Protein AF-0000000085161053 (afdb_homodimer)

pLDDT: mean 93.01, std 8.59, range [48.78, 98.5]

Foldseek 3Di:
DDDDDQDPVNVVVVVVVCVVVVVLVVLVVVLVVCCRVPVVPVQQVWDWDDDPVDTAIWGDSDPPDIDGDHDDDDDDDDDDDDDDDPCVVVVPD/DDDDDQDPVNVVVVVVVCVVVVVLVVLVVVLVVCCRVPVVPVQQVWDWDDDPVDTAIWGDSDPPDIDGDHDDDDDDDDDDDDDDDPCVVVVPD

Sequence (186 aa):
MYNLIFPFSYEEKAKKFLKKHPELQKQYAKVLELIEINPYHPSLRLHKFKTANFEGYSVAINISYRIAIDFLVTEHEIVFINIGDHKEIYGKKMYNLIFPFSYEEKAKKFLKKHPELQKQYAKVLELIEINPYHPSLRLHKFKTANFEGYSVAINISYRIAIDFLVTEHEIVFINIGDHKEIYGKK

Nearest PDB structures (foldseek):
  7v5z-assembly1_D  TM=7.823E-01  e=4.602E-02  Staphylococcus aureus subsp. aureus NCTC 8325
  3oei-assembly4_O  TM=7.367E-01  e=1.494E+00  Mycobacterium tuberculosis
  6n90-assembly1_A  TM=7.169E-01  e=2.215E+00  Agrobacterium tumefaciens
  7v5z-assembly1_D  TM=7.820E-01  e=4.602E-02  Staphylococcus aureus subsp. aureus NCTC 8325
  3oei-assembly4_O  TM=7.361E-01  e=1.494E+00  Mycobacterium tuberculosis

Organism: Gracilinema caldarium (strain ATCC 51460 / DSM 7334 / H1) (NCBI:txid744872)

Solvent-accessible surface area (backbone atoms only — not comparable to full-atom values): 10155 Å² total; per-residue (Å²): 117,42,47,79,41,73,43,67,71,25,48,53,50,46,50,56,49,39,68,77,36,62,87,46,48,64,49,48,51,49,45,54,55,42,39,31,64,41,60,76,42,71,85,30,56,58,44,77,50,70,44,100,87,44,76,39,31,34,32,39,60,48,99,62,32,35,35,34,31,39,81,37,82,73,37,48,29,37,38,46,61,45,70,36,41,59,45,72,71,53,59,56,124,115,42,46,79,42,74,44,70,73,25,50,53,49,48,49,54,49,39,68,76,35,61,86,44,49,64,47,47,52,50,46,55,55,43,41,30,64,42,59,76,41,72,85,30,57,58,43,77,50,70,45,100,87,44,75,40,32,34,33,39,59,49,98,61,32,35,35,34,33,39,83,38,81,73,38,47,31,37,38,45,61,46,71,37,39,59,45,71,71,53,62,55,127

Secondary structure (DSSP, 8-state):
-PEEE--HHHHHHHHHHHHH-GGGHHHHHHHHHHHHH-TT-GGG--EEEE-SS-EEEEEESSSSEEEEEEEEEEEEEEEEEEEEEHHHHH---/-PEEE--HHHHHHHHHHHHH-GGGHHHHHHHHHHHHH-TT-GGG--EEEE-SS-EEEEEESSSSEEEEEEEEEEEEEEEEEEEEEHHHHH---

Radius of gyration: 23.19 Å; Cα contacts (8 Å, |Δi|>4): 338; chains: 2; bounding box: 31×68×36 Å

InterPro domains:
  IPR035093 Toxin-antitoxin system, RelE/ParE toxin domain superfamily [G3DSA:3.30.2310.20] (5-90)
  IPR035093 Toxin-antitoxin system, RelE/ParE toxin domain superfamily [SSF143011] (1-90)

Structure (mmCIF, N/CA/C/O backbone):
data_AF-0000000085161053-model_v1
#
loop_
_entity.id
_entity.type
_entity.pdbx_description
1 polymer 'Plasmid stabilization protein'
#
loop_
_atom_site.group_PDB
_atom_site.id
_atom_site.type_symbol
_atom_site.label_atom_id
_atom_site.label_alt_id
_atom_site.label_comp_id
_atom_site.label_asym_id
_atom_site.label_entity_id
_atom_site.label_seq_id
_atom_site.pdbx_PDB_ins_code
_atom_site.Cartn_x
_atom_site.Cartn_y
_atom_site.Cartn_z
_atom_site.occupancy
_atom_site.B_iso_or_equiv
_atom_site.auth_seq_id
_atom_site.auth_comp_id
_atom_site.auth_asym_id
_atom_site.auth_atom_id
_atom_site.pdbx_PDB_model_num
ATOM 1 N N . MET A 1 1 ? 5.965 -2.016 -10.562 1 75.75 1 MET A N 1
ATOM 2 C CA . MET A 1 1 ? 6.59 -3.273 -10.164 1 75.75 1 MET A CA 1
ATOM 3 C C . MET A 1 1 ? 6.277 -3.594 -8.703 1 75.75 1 MET A C 1
ATOM 5 O O . MET A 1 1 ? 6.148 -2.688 -7.879 1 75.75 1 MET A O 1
ATOM 9 N N . TY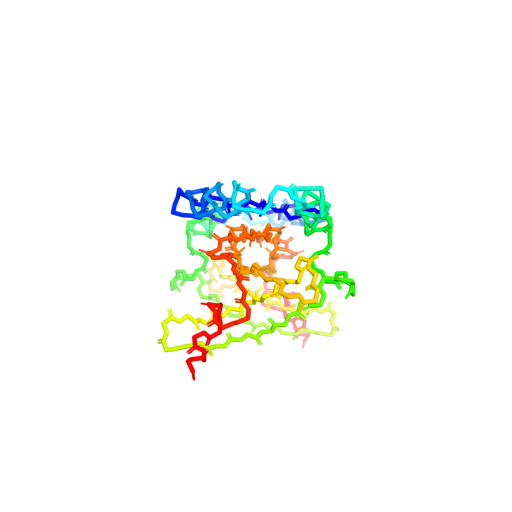R A 1 2 ? 5.953 -4.992 -8.445 1 86.19 2 TYR A N 1
ATOM 10 C CA . TYR A 1 2 ? 5.664 -5.434 -7.086 1 86.19 2 TYR A CA 1
ATOM 11 C C . TYR A 1 2 ? 6.906 -6.027 -6.43 1 86.19 2 TYR A C 1
ATOM 13 O O . TYR A 1 2 ? 7.766 -6.594 -7.113 1 86.19 2 TYR A O 1
ATOM 21 N N . ASN A 1 3 ? 6.961 -5.777 -5.168 1 89.25 3 ASN A N 1
ATOM 22 C CA . ASN A 1 3 ? 8.008 -6.441 -4.398 1 89.25 3 ASN A CA 1
ATOM 23 C C . ASN A 1 3 ? 7.574 -7.828 -3.936 1 89.25 3 ASN A C 1
ATOM 25 O O . ASN A 1 3 ? 6.512 -7.98 -3.33 1 89.25 3 ASN A O 1
ATOM 29 N N . LEU A 1 4 ? 8.5 -8.844 -4.293 1 94.62 4 LEU A N 1
ATOM 30 C CA . LEU A 1 4 ? 8.18 -10.219 -3.914 1 94.62 4 LEU A CA 1
ATOM 31 C C . LEU A 1 4 ? 8.898 -10.609 -2.625 1 94.62 4 LEU A C 1
ATOM 33 O O . LEU A 1 4 ? 10.109 -10.414 -2.502 1 94.62 4 LEU A O 1
ATOM 37 N N . ILE A 1 5 ? 8.117 -11.117 -1.698 1 95 5 ILE A N 1
ATOM 38 C CA . ILE A 1 5 ? 8.648 -11.562 -0.416 1 95 5 ILE A CA 1
ATOM 39 C C . ILE A 1 5 ? 8.547 -13.086 -0.314 1 95 5 ILE A C 1
ATOM 41 O O . ILE A 1 5 ? 7.469 -13.656 -0.488 1 95 5 ILE A O 1
ATOM 45 N N . PHE A 1 6 ? 9.727 -13.703 -0.035 1 97.25 6 PHE A N 1
ATOM 46 C CA . PHE A 1 6 ? 9.805 -15.156 0.079 1 97.25 6 PHE A CA 1
ATOM 47 C C . PHE A 1 6 ? 10.172 -15.562 1.501 1 97.25 6 PHE A C 1
ATOM 49 O O . PHE A 1 6 ? 11.352 -15.719 1.829 1 97.25 6 PHE A O 1
ATOM 56 N N . PRO A 1 7 ? 9.133 -15.727 2.301 1 96.75 7 PRO A N 1
ATOM 57 C CA . PRO A 1 7 ? 9.453 -16.25 3.633 1 96.75 7 PRO A CA 1
ATOM 58 C C . PRO A 1 7 ? 10.242 -17.547 3.586 1 96.75 7 PRO A C 1
ATOM 60 O O . PRO A 1 7 ? 10.109 -18.312 2.631 1 96.75 7 PRO A O 1
ATOM 63 N N . PHE A 1 8 ? 10.938 -17.828 4.676 1 96.69 8 PHE A N 1
ATOM 64 C CA . PHE A 1 8 ? 11.758 -19.047 4.754 1 96.69 8 PHE A CA 1
ATOM 65 C C . PHE A 1 8 ? 10.906 -20.281 4.586 1 96.69 8 PHE A C 1
ATOM 67 O O . PHE A 1 8 ? 11.297 -21.234 3.893 1 96.69 8 PHE A O 1
ATOM 74 N N . SER A 1 9 ? 9.773 -20.297 5.18 1 96.44 9 SER A N 1
ATOM 75 C CA . SER A 1 9 ? 8.867 -21.438 5.094 1 96.44 9 SER A CA 1
ATOM 76 C C . SER A 1 9 ? 8.469 -21.719 3.65 1 96.44 9 SER A C 1
ATOM 78 O O . SER A 1 9 ? 8.383 -22.875 3.238 1 96.44 9 SER A O 1
ATOM 80 N N . TYR A 1 10 ? 8.258 -20.641 2.922 1 97.56 10 TYR A N 1
ATOM 81 C CA . TYR A 1 10 ? 7.91 -20.828 1.517 1 97.56 10 TYR A CA 1
ATOM 82 C C . TYR A 1 10 ? 9.109 -21.312 0.714 1 97.56 10 TYR A C 1
ATOM 84 O O . TYR A 1 10 ? 8.977 -22.188 -0.145 1 97.56 10 TYR A O 1
ATOM 92 N N . GLU A 1 11 ? 10.219 -20.688 0.991 1 97.94 11 GLU A N 1
ATOM 93 C CA . GLU A 1 11 ? 11.422 -21.062 0.248 1 97.94 11 GLU A CA 1
ATOM 94 C C . GLU A 1 11 ? 11.711 -22.547 0.379 1 97.94 11 GLU A C 1
ATOM 96 O O . GLU A 1 11 ? 12.062 -23.203 -0.603 1 97.94 11 GLU A O 1
ATOM 101 N N . GLU A 1 12 ? 11.531 -23.078 1.544 1 97.81 12 GLU A N 1
ATOM 102 C CA . GLU A 1 12 ? 11.75 -24.5 1.779 1 97.81 12 GLU A CA 1
ATOM 103 C C . GLU A 1 12 ? 10.758 -25.359 1.001 1 97.81 12 GLU A C 1
ATOM 105 O O . GLU A 1 12 ? 11.133 -26.344 0.382 1 97.81 12 GLU A O 1
ATOM 110 N N . LYS A 1 13 ? 9.586 -24.922 1.058 1 97.56 13 LYS A N 1
ATOM 111 C CA . LYS A 1 13 ? 8.539 -25.641 0.343 1 97.56 13 LYS A CA 1
ATOM 112 C C . LYS A 1 13 ? 8.766 -25.594 -1.165 1 97.56 13 LYS A C 1
ATOM 114 O O . LYS A 1 13 ? 8.625 -26.609 -1.851 1 97.56 13 LYS A O 1
ATOM 119 N N . ALA A 1 14 ? 9.109 -24.391 -1.646 1 98.31 14 ALA A N 1
ATOM 120 C CA . ALA A 1 14 ? 9.336 -24.219 -3.076 1 98.31 14 ALA A CA 1
ATOM 121 C C . ALA A 1 14 ? 10.516 -25.047 -3.557 1 98.31 14 ALA A C 1
ATOM 123 O O . ALA A 1 14 ? 10.453 -25.672 -4.621 1 98.31 14 ALA A O 1
ATOM 124 N N . LYS A 1 15 ? 11.508 -25.031 -2.758 1 97.88 15 LYS A N 1
ATOM 125 C CA . LYS A 1 15 ? 12.688 -25.828 -3.096 1 97.88 15 LYS A CA 1
ATOM 126 C C . LYS A 1 15 ? 12.344 -27.312 -3.217 1 97.88 15 LYS A C 1
ATOM 128 O O . LYS A 1 15 ? 12.703 -27.953 -4.203 1 97.88 15 LYS A O 1
ATOM 133 N N . LYS A 1 16 ? 11.75 -27.844 -2.209 1 98.06 16 LYS A N 1
ATOM 134 C CA . LYS A 1 16 ? 11.352 -29.25 -2.207 1 98.06 16 LYS A CA 1
ATOM 135 C C . LYS A 1 16 ? 10.43 -29.562 -3.379 1 98.06 16 LYS A C 1
ATOM 137 O O . LYS A 1 16 ? 10.586 -30.594 -4.047 1 98.06 16 LYS A O 1
ATOM 142 N N . PHE A 1 17 ? 9.492 -28.75 -3.617 1 98.25 17 PHE A N 1
ATOM 143 C CA . PHE A 1 17 ? 8.516 -28.922 -4.684 1 98.25 17 PHE A CA 1
ATOM 144 C C . PHE A 1 17 ? 9.195 -28.953 -6.047 1 98.25 17 PHE A C 1
ATOM 146 O O . PHE A 1 17 ? 8.93 -29.844 -6.859 1 98.25 17 PHE A O 1
ATOM 153 N N . LEU A 1 18 ? 10.055 -28.016 -6.273 1 97.94 18 LEU A N 1
ATOM 154 C CA . LEU A 1 18 ? 10.703 -27.891 -7.574 1 97.94 18 LEU A CA 1
ATOM 155 C C . LEU A 1 18 ? 11.703 -29.031 -7.789 1 97.94 18 LEU A C 1
ATOM 157 O O . LEU A 1 18 ? 11.961 -29.438 -8.922 1 97.94 18 LEU A O 1
ATOM 161 N N . LYS A 1 19 ? 12.258 -29.484 -6.621 1 97.94 19 LYS A N 1
ATOM 162 C CA . LYS A 1 19 ? 13.109 -30.656 -6.715 1 97.94 19 LYS A CA 1
ATOM 163 C C . LYS A 1 19 ? 12.32 -31.875 -7.219 1 97.94 19 LYS A C 1
ATOM 165 O O . LYS A 1 19 ? 12.828 -32.656 -8 1 97.94 19 LYS A O 1
ATOM 170 N N . LYS A 1 20 ? 11.102 -31.969 -6.766 1 97.62 20 LYS A N 1
ATOM 171 C CA . LYS A 1 20 ? 10.227 -33.062 -7.145 1 97.62 20 LYS A CA 1
ATOM 172 C C . LYS A 1 20 ? 9.664 -32.875 -8.547 1 97.62 20 LYS A C 1
ATOM 174 O O . LYS A 1 20 ? 9.234 -33.844 -9.195 1 97.62 20 LYS A O 1
ATOM 179 N N . HIS A 1 21 ? 9.602 -31.609 -8.992 1 97.62 21 HIS A N 1
ATOM 180 C CA . HIS A 1 21 ? 9.047 -31.266 -10.297 1 97.62 21 HIS A CA 1
ATOM 181 C C . HIS A 1 21 ? 10.016 -30.391 -11.086 1 97.62 21 HIS A C 1
ATOM 183 O O . HIS A 1 21 ? 9.695 -29.234 -11.414 1 97.62 21 HIS A O 1
ATOM 189 N N . PRO A 1 22 ? 11.117 -30.938 -11.492 1 97.38 22 PRO A N 1
ATOM 190 C CA . PRO A 1 22 ? 12.141 -30.141 -12.172 1 97.38 22 PRO A CA 1
ATOM 191 C C . PRO A 1 22 ? 11.648 -29.531 -13.484 1 97.38 22 PRO A C 1
ATOM 193 O O . PRO A 1 22 ? 12.148 -28.484 -13.914 1 97.38 22 PRO A O 1
ATOM 196 N N . GLU A 1 23 ? 10.703 -30.188 -14.062 1 97.12 23 GLU A N 1
ATOM 197 C CA . GLU A 1 23 ? 10.148 -29.719 -15.336 1 97.12 23 GLU A CA 1
ATOM 198 C C . GLU A 1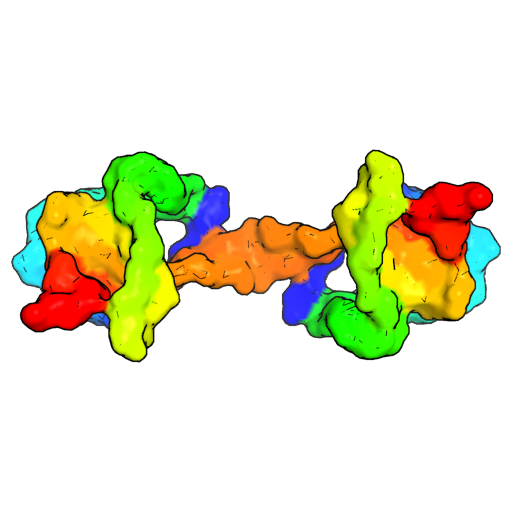 23 ? 9.43 -28.391 -15.164 1 97.12 23 GLU A C 1
ATOM 200 O O . GLU A 1 23 ? 9.188 -27.672 -16.141 1 97.12 23 GLU A O 1
ATOM 205 N N . LEU A 1 24 ? 9.109 -28 -13.953 1 97.94 24 LEU A N 1
ATOM 206 C CA . LEU A 1 24 ? 8.312 -26.797 -13.672 1 97.94 24 LEU A CA 1
ATOM 207 C C . LEU A 1 24 ? 9.203 -25.594 -13.406 1 97.94 24 LEU A C 1
ATOM 209 O O . LEU A 1 24 ? 8.711 -24.484 -13.258 1 97.94 24 LEU A O 1
ATOM 213 N N . GLN A 1 25 ? 10.477 -25.797 -13.406 1 97.69 25 GLN A N 1
ATOM 214 C CA . GLN A 1 25 ? 11.398 -24.75 -13 1 97.69 25 GLN A CA 1
ATOM 215 C C . GLN A 1 25 ? 11.258 -23.516 -13.898 1 97.69 25 GLN A C 1
ATOM 217 O O . GLN A 1 25 ? 11.203 -22.391 -13.414 1 97.69 25 GLN A O 1
ATOM 222 N N . LYS A 1 26 ? 11.227 -23.75 -15.156 1 97.62 26 LYS A N 1
ATOM 223 C CA . LYS A 1 26 ? 11.125 -22.641 -16.094 1 97.62 26 LYS A CA 1
ATOM 224 C C . LYS A 1 26 ? 9.781 -21.938 -15.969 1 97.62 26 LYS A C 1
ATOM 226 O O . LYS A 1 26 ? 9.711 -20.703 -15.992 1 97.62 26 LYS A O 1
ATOM 231 N N . GLN A 1 27 ? 8.75 -22.688 -15.922 1 98.12 27 GLN A N 1
ATOM 232 C CA . GLN A 1 27 ? 7.422 -22.109 -15.773 1 98.12 27 GLN A CA 1
ATOM 233 C C . GLN A 1 27 ? 7.316 -21.312 -14.477 1 98.12 27 GLN A C 1
ATOM 235 O O . GLN A 1 27 ? 6.738 -20.234 -14.453 1 98.12 27 GLN A O 1
ATOM 240 N N . TYR A 1 28 ? 7.867 -21.891 -13.414 1 98.38 28 TYR A N 1
ATOM 241 C CA . TYR A 1 28 ? 7.883 -21.219 -12.117 1 98.38 28 TYR A CA 1
ATOM 242 C C . TYR A 1 28 ? 8.602 -19.875 -12.203 1 98.38 28 TYR A C 1
ATOM 244 O O . TYR A 1 28 ? 8.086 -18.859 -11.719 1 98.38 28 TYR A O 1
ATOM 252 N N . ALA A 1 29 ? 9.734 -19.828 -12.859 1 98 29 ALA A N 1
ATOM 253 C CA . ALA A 1 29 ? 10.508 -18.609 -13.023 1 98 29 ALA A CA 1
ATOM 254 C C . ALA A 1 29 ? 9.727 -17.562 -13.828 1 98 29 ALA A C 1
ATOM 256 O O . ALA A 1 29 ? 9.758 -16.375 -13.508 1 98 29 ALA A O 1
ATOM 257 N N . LYS A 1 30 ? 9.117 -18.016 -14.82 1 97.81 30 LYS A N 1
ATOM 258 C CA . LYS A 1 30 ? 8.312 -17.109 -15.641 1 97.81 30 LYS A CA 1
ATOM 259 C C . LYS A 1 30 ? 7.176 -16.5 -14.836 1 97.81 30 LYS A C 1
ATOM 261 O O . LYS A 1 30 ? 6.883 -15.305 -14.969 1 97.81 30 LYS A O 1
ATOM 266 N N . VAL A 1 31 ? 6.512 -17.312 -14.047 1 97.88 31 VAL A N 1
ATOM 267 C CA . VAL A 1 31 ? 5.422 -16.828 -13.203 1 97.88 31 VAL A CA 1
ATOM 268 C C . VAL A 1 31 ? 5.934 -15.742 -12.258 1 97.88 31 VAL A C 1
ATOM 270 O O . VAL A 1 31 ? 5.289 -14.711 -12.094 1 97.88 31 VAL A O 1
ATOM 273 N N . LEU A 1 32 ? 7.098 -15.984 -11.633 1 97.69 32 LEU A N 1
ATOM 274 C CA . LEU A 1 32 ? 7.688 -15 -10.734 1 97.69 32 LEU A CA 1
ATOM 275 C C . LEU A 1 32 ? 7.949 -13.688 -11.469 1 97.69 32 LEU A C 1
ATOM 277 O O . LEU A 1 32 ? 7.691 -12.609 -10.93 1 97.69 32 LEU A O 1
ATOM 281 N N . GLU A 1 33 ? 8.422 -13.773 -12.695 1 97 33 GLU A N 1
ATOM 282 C CA . GLU A 1 33 ? 8.688 -12.586 -13.5 1 97 33 GLU A CA 1
ATOM 283 C C . GLU A 1 33 ? 7.398 -11.836 -13.812 1 97 33 GLU A C 1
ATOM 285 O O . GLU A 1 33 ? 7.352 -10.609 -13.711 1 97 33 GLU A O 1
ATOM 290 N N . LEU A 1 34 ? 6.422 -12.57 -14.172 1 96.56 34 LEU A N 1
ATOM 291 C CA . LEU A 1 34 ? 5.141 -11.969 -14.531 1 96.56 34 LEU A CA 1
ATOM 292 C C . LEU A 1 34 ? 4.496 -11.297 -13.328 1 96.56 34 LEU A C 1
ATOM 294 O O . LEU A 1 34 ? 3.977 -10.188 -13.445 1 96.56 34 LEU A O 1
ATOM 298 N N . ILE A 1 35 ? 4.543 -11.953 -12.148 1 96.44 35 ILE A N 1
ATOM 299 C CA . ILE A 1 35 ? 3.91 -11.438 -10.945 1 96.44 35 ILE A CA 1
ATOM 300 C C . ILE A 1 35 ? 4.59 -10.133 -10.523 1 96.44 35 ILE A C 1
ATOM 302 O O . ILE A 1 35 ? 3.928 -9.203 -10.055 1 96.44 35 ILE A O 1
ATOM 306 N N . GLU A 1 36 ? 5.867 -10.125 -10.695 1 94.12 36 GLU A N 1
ATOM 307 C CA . GLU A 1 36 ? 6.633 -8.938 -10.32 1 94.12 36 GLU A CA 1
ATOM 308 C C . GLU A 1 36 ? 6.215 -7.73 -11.156 1 94.12 36 GLU A C 1
ATOM 310 O O . GLU A 1 36 ? 6.18 -6.605 -10.656 1 94.12 36 GLU A O 1
ATOM 315 N N . ILE A 1 37 ? 5.883 -7.992 -12.367 1 91.69 37 ILE A N 1
ATOM 316 C CA . ILE A 1 37 ? 5.539 -6.934 -13.305 1 91.69 37 ILE A CA 1
ATOM 317 C C . ILE A 1 37 ? 4.055 -6.594 -13.18 1 91.69 37 ILE A C 1
ATOM 319 O O . ILE A 1 37 ? 3.686 -5.418 -13.094 1 91.69 37 ILE A O 1
ATOM 323 N N . ASN A 1 38 ? 3.225 -7.598 -13.211 1 93.31 38 ASN A N 1
ATOM 324 C CA . ASN A 1 38 ? 1.778 -7.426 -13.141 1 93.31 38 ASN A CA 1
ATOM 325 C C . ASN A 1 38 ? 1.095 -8.68 -12.586 1 93.31 38 ASN A C 1
ATOM 327 O O . ASN A 1 38 ? 0.76 -9.594 -13.344 1 93.31 38 ASN A O 1
ATOM 331 N N . PRO A 1 39 ? 0.772 -8.609 -11.312 1 94.69 39 PRO A N 1
ATOM 332 C CA . PRO A 1 39 ? 0.143 -9.797 -10.727 1 94.69 39 PRO A CA 1
ATOM 333 C C . PRO A 1 39 ? -1.25 -10.062 -11.289 1 94.69 39 PRO A C 1
ATOM 335 O O . PRO A 1 39 ? -1.8 -11.148 -11.094 1 94.69 39 PRO A O 1
ATOM 338 N N . TYR A 1 40 ? -1.788 -9.164 -12.094 1 93.94 40 TYR A N 1
ATOM 339 C CA . TYR A 1 40 ? -3.146 -9.312 -12.609 1 93.94 40 TYR A CA 1
ATOM 340 C C . TYR A 1 40 ? -3.133 -9.789 -14.055 1 93.94 40 TYR A C 1
ATOM 342 O O . TYR A 1 40 ? -4.176 -9.812 -14.719 1 93.94 40 TYR A O 1
ATOM 350 N N . HIS A 1 41 ? -1.974 -10.062 -14.477 1 95.19 41 HIS A N 1
ATOM 351 C CA . HIS A 1 41 ? -1.911 -10.609 -15.828 1 95.19 41 HIS A CA 1
ATOM 352 C C . HIS A 1 41 ? -2.836 -11.812 -15.984 1 95.19 41 HIS A C 1
ATOM 354 O O . HIS A 1 41 ? -2.818 -12.719 -15.156 1 95.19 41 HIS A O 1
ATOM 360 N N . PRO A 1 42 ? -3.561 -11.906 -17.062 1 95.75 42 PRO A N 1
ATOM 361 C CA . PRO A 1 42 ? -4.578 -12.945 -17.203 1 95.75 42 PRO A CA 1
ATOM 362 C C . PRO A 1 42 ? -3.992 -14.359 -17.172 1 95.75 42 PRO A C 1
ATOM 364 O O . PRO A 1 42 ? -4.633 -15.289 -16.672 1 95.75 42 PRO A O 1
ATOM 367 N N . SER A 1 43 ? -2.828 -14.508 -17.625 1 96.56 43 SER A N 1
ATOM 368 C CA . SER A 1 43 ? -2.236 -15.844 -17.703 1 96.56 43 SER A CA 1
ATOM 369 C C . SER A 1 43 ? -1.943 -16.406 -16.312 1 96.56 43 SER A C 1
ATOM 371 O O . SER A 1 43 ? -1.74 -17.609 -16.156 1 96.56 43 SER A O 1
ATOM 373 N N . LEU A 1 44 ? -1.952 -15.578 -15.391 1 97.81 44 LEU A N 1
ATOM 374 C CA . LEU A 1 44 ? -1.651 -16 -14.023 1 97.81 44 LEU A CA 1
ATOM 375 C C . LEU A 1 44 ? -2.889 -16.594 -13.359 1 97.81 44 LEU A C 1
ATOM 377 O O . LEU A 1 44 ? -2.779 -17.281 -12.336 1 97.81 44 LEU A O 1
ATOM 381 N N . ARG A 1 45 ? -4.027 -16.266 -13.898 1 96.69 45 ARG A N 1
ATOM 382 C CA . ARG A 1 45 ? -5.289 -16.766 -13.367 1 96.69 45 ARG A CA 1
ATOM 383 C C . ARG A 1 45 ? -5.414 -16.453 -11.883 1 96.69 45 ARG A C 1
ATOM 385 O O . ARG A 1 45 ? -5.758 -17.328 -11.086 1 96.69 45 ARG A O 1
ATOM 392 N N . LEU A 1 46 ? -5.059 -15.297 -11.562 1 96.75 46 LEU A N 1
ATOM 393 C CA . LEU A 1 46 ? -5.137 -14.836 -10.18 1 96.75 46 LEU A CA 1
ATOM 394 C C . LEU A 1 46 ? -6.574 -14.898 -9.664 1 96.75 46 LEU A C 1
ATOM 396 O O . LEU A 1 46 ? -7.496 -14.414 -10.328 1 96.75 46 LEU A O 1
ATOM 400 N N . HIS A 1 47 ? -6.801 -15.492 -8.484 1 95.44 47 HIS A N 1
ATOM 401 C CA . HIS A 1 47 ? -8.125 -15.484 -7.871 1 95.44 47 HIS A CA 1
ATOM 402 C C . HIS A 1 47 ? -8.031 -15.609 -6.352 1 95.44 47 HIS A C 1
ATOM 404 O O . HIS A 1 47 ? -7.086 -16.203 -5.832 1 95.44 47 HIS A O 1
ATOM 410 N N . LYS A 1 48 ? -9.008 -15.055 -5.758 1 93 48 LYS A N 1
ATOM 411 C CA . LYS A 1 48 ? -9.102 -15.125 -4.301 1 93 48 LYS A CA 1
ATOM 412 C C . LYS A 1 48 ? -9.617 -16.484 -3.846 1 93 48 LYS A C 1
ATOM 414 O O . LYS A 1 48 ? -10.461 -17.078 -4.508 1 93 48 LYS A O 1
ATOM 419 N N . PHE A 1 49 ? -9.047 -16.953 -2.715 1 92.81 49 PHE A N 1
ATOM 420 C CA . PHE A 1 49 ? -9.547 -18.203 -2.133 1 92.81 49 PHE A CA 1
ATOM 421 C C . PHE A 1 49 ? -9.43 -18.172 -0.614 1 92.81 49 PHE A C 1
ATOM 423 O O . PHE A 1 49 ? -8.758 -17.297 -0.054 1 92.81 49 PHE A O 1
ATOM 430 N N . LYS A 1 50 ? -10.211 -19.047 -0.008 1 92 50 LYS A N 1
ATOM 431 C CA . LYS A 1 50 ? -10.203 -19.156 1.448 1 92 50 LYS A CA 1
ATOM 432 C C . LYS A 1 50 ? -10.242 -20.609 1.898 1 92 50 LYS A C 1
ATOM 434 O O . LYS A 1 50 ? -10.977 -21.422 1.321 1 92 50 LYS A O 1
ATOM 439 N N . THR A 1 51 ? -9.375 -20.875 2.84 1 92.06 51 THR A N 1
ATOM 440 C CA . THR A 1 51 ? -9.414 -22.141 3.562 1 92.06 51 THR A CA 1
ATOM 441 C C . THR A 1 51 ? -9.633 -21.906 5.055 1 92.06 51 THR A C 1
ATOM 443 O O . THR A 1 51 ? -9.852 -20.781 5.484 1 92.06 51 THR A O 1
ATOM 446 N N . ALA A 1 52 ? -9.641 -23.031 5.781 1 89.62 52 ALA A N 1
ATOM 447 C CA . ALA A 1 52 ? -9.812 -22.922 7.227 1 89.62 52 ALA A CA 1
ATOM 448 C C . ALA A 1 52 ? -8.695 -22.078 7.852 1 89.62 52 ALA A C 1
ATOM 450 O O . ALA A 1 52 ? -8.914 -21.391 8.844 1 89.62 52 ALA A O 1
ATOM 451 N N . ASN A 1 53 ? -7.543 -22.031 7.219 1 87.69 53 ASN A N 1
ATOM 452 C CA . ASN A 1 53 ? -6.375 -21.438 7.859 1 87.69 53 ASN A CA 1
ATOM 453 C C . ASN A 1 53 ? -5.789 -20.297 7.031 1 87.69 53 ASN A C 1
ATOM 455 O O . ASN A 1 53 ? -4.754 -19.734 7.387 1 87.69 53 ASN A O 1
ATOM 459 N N . PHE A 1 54 ? -6.398 -20.094 5.898 1 88.88 54 PHE A N 1
ATOM 460 C CA . PHE A 1 54 ? -5.785 -19.094 5.039 1 88.88 54 PHE A CA 1
ATOM 461 C C . PHE A 1 54 ? -6.828 -18.422 4.148 1 88.88 54 PHE A C 1
ATOM 463 O O . PHE A 1 54 ? -7.738 -19.094 3.65 1 88.88 54 PHE A O 1
ATOM 470 N N . GLU A 1 55 ? -6.773 -17.062 4.102 1 92.62 55 GLU A N 1
ATOM 471 C CA . GLU A 1 55 ? -7.5 -16.281 3.105 1 92.62 55 GLU A CA 1
ATOM 472 C C . GLU A 1 55 ? -6.559 -15.391 2.303 1 92.62 55 GLU A C 1
ATOM 474 O O . GLU A 1 55 ? -5.805 -14.602 2.877 1 92.62 55 GLU A O 1
ATOM 479 N N . GLY A 1 56 ? -6.527 -15.562 0.975 1 94.06 56 GLY A N 1
ATOM 480 C CA . GLY A 1 56 ? -5.641 -14.82 0.092 1 94.06 56 GLY A CA 1
ATOM 481 C C . GLY A 1 56 ? -5.879 -15.109 -1.377 1 94.06 56 GLY A C 1
ATOM 482 O O . GLY A 1 56 ? -7.027 -15.195 -1.818 1 94.06 56 GLY A O 1
ATOM 483 N N . TYR A 1 57 ? -4.777 -15.164 -2.117 1 96.25 57 TYR A N 1
ATOM 484 C CA . TYR A 1 57 ? -4.891 -15.32 -3.562 1 96.25 57 TYR A CA 1
ATOM 485 C C . TYR A 1 57 ? -4.066 -16.5 -4.047 1 96.25 57 TYR A C 1
ATOM 487 O O . TYR A 1 57 ? -3.201 -17 -3.324 1 96.25 57 TYR A O 1
ATOM 495 N N . SER A 1 58 ? -4.406 -16.953 -5.148 1 96.44 58 SER A N 1
ATOM 496 C CA . SER A 1 58 ? -3.67 -18.016 -5.82 1 96.44 58 SER A CA 1
ATOM 497 C C . SER A 1 58 ? -3.352 -17.641 -7.266 1 96.44 58 SER A C 1
ATOM 499 O O . SER A 1 58 ? -4.133 -16.938 -7.918 1 96.44 58 SER A O 1
ATOM 501 N N . VAL A 1 59 ? -2.199 -18.094 -7.762 1 98.12 59 VAL A N 1
ATOM 502 C CA . VAL A 1 59 ? -1.841 -17.969 -9.172 1 98.12 59 VAL A CA 1
ATOM 503 C C . VAL A 1 59 ? -1.447 -19.344 -9.727 1 98.12 59 VAL A C 1
ATOM 505 O O . VAL A 1 59 ? -0.945 -20.188 -8.984 1 98.12 59 VAL A O 1
ATOM 508 N N . ALA A 1 60 ? -1.619 -19.484 -11.016 1 97.94 60 ALA A N 1
ATOM 509 C CA . ALA A 1 60 ? -1.347 -20.766 -11.656 1 97.94 60 ALA A CA 1
ATOM 510 C C . ALA A 1 60 ? 0.098 -20.828 -12.141 1 97.94 60 ALA A C 1
ATOM 512 O O . ALA A 1 60 ? 0.617 -19.875 -12.719 1 97.94 60 ALA A O 1
ATOM 513 N N . ILE A 1 61 ? 0.756 -21.922 -11.766 1 98.12 61 ILE A N 1
ATOM 514 C CA . ILE A 1 61 ? 1.971 -22.25 -12.5 1 98.12 61 ILE A CA 1
ATOM 515 C C . ILE A 1 61 ? 1.606 -22.875 -13.852 1 98.12 61 ILE A C 1
ATOM 517 O O . ILE A 1 61 ? 2.16 -22.5 -14.883 1 98.12 61 ILE A O 1
ATOM 521 N N . ASN A 1 62 ? 0.726 -23.75 -13.844 1 96.25 62 ASN A N 1
ATOM 522 C CA . ASN A 1 62 ? 0.016 -24.375 -14.961 1 96.25 62 ASN A CA 1
ATOM 523 C C . ASN A 1 62 ? -1.327 -24.938 -14.516 1 96.25 62 ASN A C 1
ATOM 525 O O . ASN A 1 62 ? -1.868 -24.547 -13.484 1 96.25 62 ASN A O 1
ATOM 529 N N . ILE A 1 63 ? -1.845 -25.812 -15.359 1 95.19 63 ILE A N 1
ATOM 530 C CA . ILE A 1 63 ? -3.199 -26.297 -15.102 1 95.19 63 ILE A CA 1
ATOM 531 C C . ILE A 1 63 ? -3.234 -27.062 -13.781 1 95.19 63 ILE A C 1
ATOM 533 O O . ILE A 1 63 ? -4.238 -27.031 -13.07 1 95.19 63 ILE A O 1
ATOM 537 N N . SER A 1 64 ? -2.197 -27.609 -13.289 1 96.69 64 SER A N 1
ATOM 538 C CA . SER A 1 64 ? -2.205 -28.562 -12.188 1 96.69 64 SER A CA 1
ATOM 539 C C . SER A 1 64 ? -1.681 -27.922 -10.898 1 96.69 64 SER A C 1
ATOM 541 O O . SER A 1 64 ? -2.004 -28.375 -9.805 1 96.69 64 SER A O 1
ATOM 543 N N . TYR A 1 65 ? -0.868 -26.922 -11.016 1 98.06 65 TYR A N 1
ATOM 544 C CA . TYR A 1 65 ? -0.127 -26.453 -9.852 1 98.06 65 TYR A CA 1
ATOM 545 C C . TYR A 1 65 ? -0.363 -24.969 -9.617 1 98.0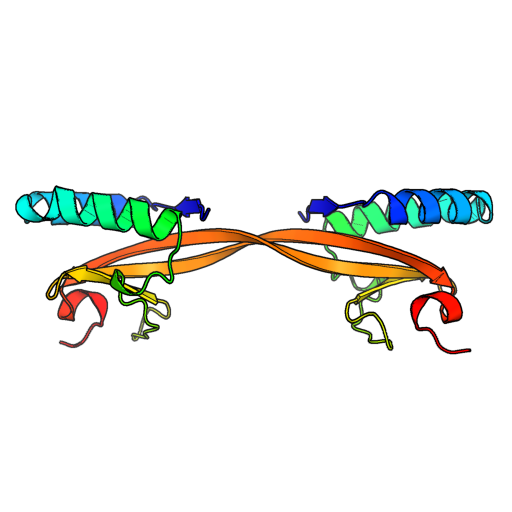6 65 TYR A C 1
ATOM 547 O O . TYR A 1 65 ? -0.506 -24.203 -10.57 1 98.06 65 TYR A O 1
ATOM 555 N N . ARG A 1 66 ? -0.378 -24.578 -8.297 1 97.5 66 ARG A N 1
ATOM 556 C CA . ARG A 1 66 ? -0.686 -23.219 -7.871 1 97.5 66 ARG A CA 1
ATOM 557 C C . ARG A 1 66 ? 0.325 -22.719 -6.844 1 97.5 66 ARG A C 1
ATOM 559 O O . ARG A 1 66 ? 0.983 -23.531 -6.176 1 97.5 66 ARG A O 1
ATOM 566 N N . ILE A 1 67 ? 0.436 -21.469 -6.754 1 98.5 67 ILE A N 1
ATOM 567 C CA . ILE A 1 67 ? 1.12 -20.766 -5.668 1 98.5 67 ILE A CA 1
ATOM 568 C C . ILE A 1 67 ? 0.115 -19.938 -4.871 1 98.5 67 ILE A C 1
ATOM 570 O O . ILE A 1 67 ? -0.653 -19.172 -5.441 1 98.5 67 ILE A O 1
ATOM 574 N N . ALA A 1 68 ? 0.064 -20.094 -3.561 1 97.88 68 ALA A N 1
ATOM 575 C CA . ALA A 1 68 ? -0.712 -19.234 -2.68 1 97.88 68 ALA A CA 1
ATOM 576 C C . ALA A 1 68 ? 0.079 -17.984 -2.303 1 97.88 68 ALA A C 1
ATOM 578 O O . ALA A 1 68 ? 1.23 -18.078 -1.872 1 97.88 68 ALA A O 1
ATOM 579 N N . ILE A 1 69 ? -0.549 -16.844 -2.516 1 97.56 69 ILE A N 1
ATOM 580 C CA . ILE A 1 69 ? 0.125 -15.578 -2.234 1 97.56 69 ILE A CA 1
ATOM 581 C C . ILE A 1 69 ? -0.816 -14.648 -1.471 1 97.56 69 ILE A C 1
ATOM 583 O O . ILE A 1 69 ? -2.014 -14.922 -1.358 1 97.56 69 ILE A O 1
ATOM 587 N N . ASP A 1 70 ? -0.201 -13.609 -0.873 1 94.62 70 ASP A N 1
ATOM 588 C CA . ASP A 1 70 ? -0.986 -12.547 -0.255 1 94.62 70 ASP A CA 1
ATOM 589 C C . ASP A 1 70 ? -0.403 -11.172 -0.581 1 94.62 70 ASP A C 1
ATOM 591 O O . ASP A 1 70 ? 0.81 -11.031 -0.746 1 94.62 70 ASP A O 1
ATOM 595 N N . PHE A 1 71 ? -1.269 -10.211 -0.786 1 90.56 71 PHE A N 1
ATOM 596 C CA . PHE A 1 71 ? -0.868 -8.828 -1.01 1 90.56 71 PHE A CA 1
ATOM 597 C C . PHE A 1 71 ? -0.705 -8.086 0.314 1 90.56 71 PHE A C 1
ATOM 599 O O . PHE A 1 71 ? -1.586 -8.141 1.175 1 90.56 71 PHE A O 1
ATOM 606 N N . LEU A 1 72 ? 0.508 -7.59 0.431 1 83.31 72 LEU A N 1
ATOM 607 C CA . LEU A 1 72 ? 0.757 -6.77 1.611 1 83.31 72 LEU A CA 1
ATOM 608 C C . LEU A 1 72 ? 0.969 -5.309 1.224 1 83.31 72 LEU A C 1
ATOM 610 O O . LEU A 1 72 ? 1.699 -5.016 0.275 1 83.31 72 LEU A O 1
ATOM 614 N N . VAL A 1 73 ? 0.21 -4.52 1.83 1 72.5 73 VAL A N 1
ATOM 615 C CA . VAL A 1 73 ? 0.447 -3.088 1.668 1 72.5 73 VAL A CA 1
ATOM 616 C C . VAL A 1 73 ? 1.505 -2.623 2.664 1 72.5 73 VAL A C 1
ATOM 618 O O . VAL A 1 73 ? 1.326 -2.756 3.877 1 72.5 73 VAL A O 1
ATOM 621 N N . THR A 1 74 ? 2.727 -2.26 2.15 1 67.12 74 THR A N 1
ATOM 622 C CA . THR A 1 74 ? 3.805 -1.961 3.088 1 67.12 74 THR A CA 1
ATOM 623 C C . THR A 1 74 ? 4.012 -0.454 3.211 1 67.12 74 THR A C 1
ATOM 625 O O . THR A 1 74 ? 4.488 0.03 4.238 1 67.12 74 THR A O 1
ATOM 628 N N . GLU A 1 75 ? 3.949 0.175 2.08 1 64.56 75 GLU A N 1
ATOM 629 C CA . GLU A 1 75 ? 4.246 1.596 2.238 1 64.56 75 GLU A CA 1
ATOM 630 C C . GLU A 1 75 ? 3.018 2.453 1.956 1 64.56 75 GLU A C 1
ATOM 632 O O . GLU A 1 75 ? 2.316 2.236 0.965 1 64.56 75 GLU A O 1
ATOM 637 N N . HIS A 1 76 ? 2.691 3.1 3.098 1 76.25 76 HIS A N 1
ATOM 638 C CA . HIS A 1 76 ? 1.649 4.113 2.99 1 76.25 76 HIS A CA 1
ATOM 639 C C . HIS A 1 76 ? 2.25 5.508 2.844 1 76.25 76 HIS A C 1
ATOM 641 O O . HIS A 1 76 ? 3.135 5.891 3.613 1 76.25 76 HIS A O 1
ATOM 647 N N . GLU A 1 77 ? 2.131 5.945 1.622 1 87.06 77 GLU A N 1
ATOM 648 C CA . GLU A 1 77 ? 2.531 7.332 1.416 1 87.06 77 GLU A CA 1
ATOM 649 C C . GLU A 1 77 ? 1.375 8.289 1.702 1 87.06 77 GLU A C 1
ATOM 651 O O . GLU A 1 77 ? 0.214 7.961 1.448 1 87.06 77 GLU A O 1
ATOM 656 N N . ILE A 1 78 ? 1.768 9.422 2.367 1 94.06 78 ILE A N 1
ATOM 657 C CA . ILE A 1 78 ? 0.809 10.5 2.57 1 94.06 78 ILE A CA 1
ATOM 658 C C . ILE A 1 78 ? 1.195 11.703 1.713 1 94.06 78 ILE A C 1
ATOM 660 O O . ILE A 1 78 ? 2.301 12.234 1.841 1 94.06 78 ILE A O 1
ATOM 664 N N . VAL A 1 79 ? 0.382 12.086 0.768 1 95.75 79 VAL A N 1
ATOM 665 C CA . VAL A 1 79 ? 0.638 13.234 -0.093 1 95.75 79 VAL A CA 1
ATOM 666 C C . VAL A 1 79 ? -0.094 14.461 0.45 1 95.75 79 VAL A C 1
ATOM 668 O O . VAL A 1 79 ? -1.275 14.383 0.794 1 95.75 79 VAL A O 1
ATOM 671 N N . PHE A 1 80 ? 0.682 15.531 0.618 1 97.38 80 PHE A N 1
ATOM 672 C CA . PHE A 1 80 ? 0.12 16.797 1.08 1 97.38 80 PHE A CA 1
ATOM 673 C C . PHE A 1 80 ? -0.426 17.609 -0.089 1 97.38 80 PHE A C 1
ATOM 675 O O . PHE A 1 80 ? 0.275 17.828 -1.079 1 97.38 80 PHE A O 1
ATOM 682 N N . ILE A 1 81 ? -1.698 18.094 0.052 1 96.38 81 ILE A N 1
ATOM 683 C CA . ILE A 1 81 ? -2.42 18.625 -1.097 1 96.38 81 ILE A CA 1
ATOM 684 C C . ILE A 1 81 ? -2.582 20.141 -0.944 1 96.38 81 ILE A C 1
ATOM 686 O O . ILE A 1 81 ? -2.324 20.891 -1.884 1 96.38 81 ILE A O 1
ATOM 690 N N . ASN A 1 82 ? -3.086 20.562 0.142 1 96.56 82 ASN A N 1
ATOM 691 C CA . ASN A 1 82 ? -3.404 21.969 0.404 1 96.56 82 ASN A CA 1
ATOM 692 C C . ASN A 1 82 ? -3.307 22.297 1.891 1 96.56 82 ASN A C 1
ATOM 694 O O . ASN A 1 82 ? -3.262 21.391 2.729 1 96.56 82 ASN A O 1
ATOM 698 N N . ILE A 1 83 ? -3.209 23.594 2.191 1 98.19 83 ILE A N 1
ATOM 699 C CA . ILE A 1 83 ? -3.127 24.094 3.561 1 98.19 83 ILE A CA 1
ATOM 700 C C . ILE A 1 83 ? -3.869 25.422 3.676 1 98.19 83 ILE A C 1
ATOM 702 O O . ILE A 1 83 ? -3.785 26.266 2.779 1 98.19 83 ILE A O 1
ATOM 706 N N . GLY A 1 84 ? -4.641 25.594 4.664 1 96.88 84 GLY A N 1
ATOM 707 C CA . GLY A 1 84 ? -5.387 26.828 4.852 1 96.88 84 GLY A CA 1
ATOM 708 C C . GLY A 1 84 ? -6.473 26.719 5.906 1 96.88 84 GLY A C 1
ATOM 709 O O . GLY A 1 84 ? -6.441 25.812 6.742 1 96.88 84 GLY A O 1
ATOM 710 N N . ASP A 1 85 ? -7.281 27.766 5.996 1 95.69 85 ASP A N 1
ATOM 711 C CA . ASP A 1 85 ? -8.391 27.719 6.941 1 95.69 85 ASP A CA 1
ATOM 712 C C . ASP A 1 85 ? -9.5 26.797 6.441 1 95.69 85 ASP A C 1
ATOM 714 O O . ASP A 1 85 ? -9.43 26.266 5.332 1 95.69 85 ASP A O 1
ATOM 718 N N . HIS A 1 86 ? -10.5 26.516 7.273 1 92.06 86 HIS A N 1
ATOM 719 C CA . HIS A 1 86 ? -11.602 25.594 6.984 1 92.06 86 HIS A CA 1
ATOM 720 C C . HIS A 1 86 ? -12.258 25.938 5.652 1 92.06 86 HIS A C 1
ATOM 722 O O . HIS A 1 86 ? -12.523 25.031 4.848 1 92.06 86 HIS A O 1
ATOM 728 N N . LYS A 1 87 ? -12.477 27.188 5.488 1 90.38 87 LYS A N 1
ATOM 729 C CA . LYS A 1 87 ? -13.141 27.625 4.262 1 90.38 87 LYS A CA 1
ATOM 730 C C . LYS A 1 87 ? -12.305 27.281 3.031 1 90.38 87 LYS A C 1
ATOM 732 O O . LYS A 1 87 ? -12.844 26.844 2.014 1 90.38 87 LYS A O 1
ATOM 737 N N . GLU A 1 88 ? -11.078 27.562 3.092 1 91.25 88 GLU A N 1
ATOM 738 C CA . GLU A 1 88 ? -10.164 27.297 1.988 1 91.25 88 GLU A CA 1
ATOM 739 C C . GLU A 1 88 ? -10.07 25.812 1.682 1 91.25 88 GLU A C 1
ATOM 741 O O . GLU A 1 88 ? -9.984 25.406 0.518 1 91.25 88 GLU A O 1
ATOM 746 N N . ILE A 1 89 ? -10.094 24.922 2.652 1 92.38 89 ILE A N 1
ATOM 747 C CA . ILE A 1 89 ? -9.852 23.5 2.488 1 92.38 89 ILE A CA 1
ATOM 748 C C . ILE A 1 89 ? -11.148 22.797 2.092 1 92.38 89 ILE A C 1
ATOM 750 O O . ILE A 1 89 ? -11.148 21.922 1.212 1 92.38 89 ILE A O 1
ATOM 754 N N . TYR A 1 90 ? -12.227 23.203 2.582 1 89.19 90 TYR A N 1
ATOM 755 C CA . TYR A 1 90 ? -13.477 22.484 2.369 1 89.19 90 TYR A CA 1
ATOM 756 C C . TYR A 1 90 ? -14.281 23.109 1.244 1 89.19 90 TYR A C 1
ATOM 758 O O . TYR A 1 90 ? -15.25 22.516 0.756 1 89.19 90 TYR A O 1
ATOM 766 N N . GLY A 1 91 ? -13.781 24.219 0.766 1 77.75 91 GLY A N 1
ATOM 767 C CA . GLY A 1 91 ? -14.5 24.875 -0.321 1 77.75 91 GLY A CA 1
ATOM 768 C C . GLY A 1 91 ? -15.781 25.547 0.128 1 77.75 91 GLY A C 1
ATOM 769 O O . GLY A 1 91 ? -16.641 25.875 -0.697 1 77.75 91 GLY A O 1
ATOM 770 N N . LYS A 1 92 ? -16.188 25.422 1.333 1 63.78 92 LYS A N 1
ATOM 771 C CA . LYS A 1 92 ? -17.453 26.094 1.661 1 63.78 92 LYS A CA 1
ATOM 772 C C . LYS A 1 92 ? -17.266 27.609 1.758 1 63.78 92 LYS A C 1
ATOM 774 O O . LYS A 1 92 ? -16.391 28.078 2.477 1 63.78 92 LYS A O 1
ATOM 779 N N . LYS A 1 93 ? -17.578 28.234 0.418 1 48.78 93 LYS A N 1
ATOM 780 C CA . LYS A 1 93 ? -17.812 29.672 0.417 1 48.78 93 LYS A CA 1
ATOM 781 C C . LYS A 1 93 ? -18.969 30.047 1.353 1 48.78 93 LYS A C 1
ATOM 783 O O . LYS A 1 93 ? -19.9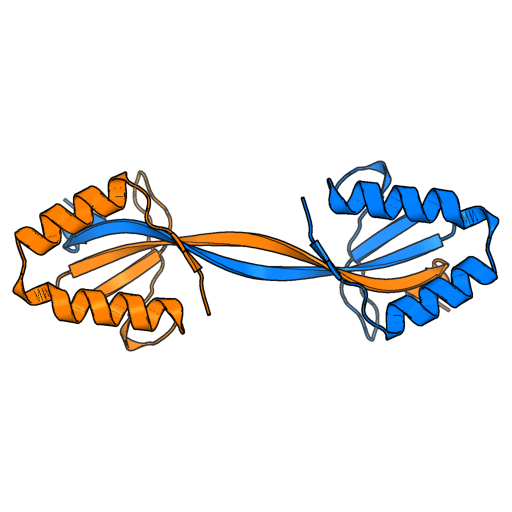22 29.281 1.485 1 48.78 93 LYS A O 1
ATOM 788 N N . MET B 1 1 ? 6.031 3.734 10.305 1 75.56 1 MET B N 1
ATOM 789 C CA . MET B 1 1 ? 6.27 5.102 9.852 1 75.56 1 MET B CA 1
ATOM 790 C C . MET B 1 1 ? 5.758 5.297 8.43 1 75.56 1 MET B C 1
ATOM 792 O O . MET B 1 1 ? 5.793 4.367 7.617 1 75.56 1 MET B O 1
ATOM 796 N N . TYR B 1 2 ? 5.055 6.539 8.203 1 86.06 2 TYR B N 1
ATOM 797 C CA . TYR B 1 2 ? 4.551 6.867 6.871 1 86.06 2 TYR B CA 1
ATOM 798 C C . TYR B 1 2 ? 5.539 7.754 6.121 1 86.06 2 TYR B C 1
ATOM 800 O O . TYR B 1 2 ? 6.277 8.523 6.73 1 86.06 2 TYR B O 1
ATOM 808 N N . ASN B 1 3 ? 5.551 7.52 4.855 1 89.19 3 ASN B N 1
ATOM 809 C CA . ASN B 1 3 ? 6.32 8.422 4.004 1 89.1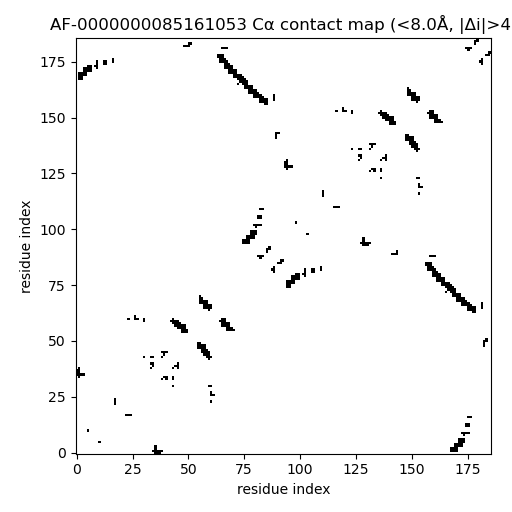9 3 ASN B CA 1
ATOM 810 C C . ASN B 1 3 ? 5.5 9.641 3.59 1 89.19 3 ASN B C 1
ATOM 812 O O . ASN B 1 3 ? 4.379 9.5 3.096 1 89.19 3 ASN B O 1
ATOM 816 N N . LEU B 1 4 ? 6.152 10.867 3.865 1 94.56 4 LEU B N 1
ATOM 817 C CA . LEU B 1 4 ? 5.461 12.102 3.521 1 94.56 4 LEU B CA 1
ATOM 818 C C . LEU B 1 4 ? 5.941 12.641 2.178 1 94.56 4 LEU B C 1
ATOM 820 O O . LEU B 1 4 ? 7.148 12.758 1.949 1 94.56 4 LEU B O 1
ATOM 824 N N . ILE B 1 5 ? 4.988 12.922 1.33 1 94.94 5 ILE B N 1
ATOM 825 C CA . ILE B 1 5 ? 5.277 13.469 0.009 1 94.94 5 ILE B CA 1
ATOM 826 C C . ILE B 1 5 ? 4.77 14.906 -0.078 1 94.94 5 ILE B C 1
ATOM 828 O O . ILE B 1 5 ? 3.596 15.18 0.193 1 94.94 5 ILE B O 1
ATOM 832 N N . PHE B 1 6 ? 5.703 15.797 -0.456 1 97.19 6 PHE B N 1
ATOM 833 C CA . PHE B 1 6 ? 5.391 17.219 -0.57 1 97.19 6 PHE B CA 1
ATOM 834 C C . PHE B 1 6 ? 5.512 17.688 -2.016 1 97.19 6 PHE B C 1
ATOM 836 O O . PHE B 1 6 ? 6.582 18.125 -2.443 1 97.19 6 PHE B O 1
ATOM 843 N N . PRO B 1 7 ? 4.402 17.562 -2.717 1 96.69 7 PRO B N 1
ATOM 844 C CA . PRO B 1 7 ? 4.469 18.125 -4.07 1 96.69 7 PRO B CA 1
ATOM 845 C C . PRO B 1 7 ? 4.891 19.594 -4.082 1 96.69 7 PRO B C 1
ATOM 847 O O . PRO B 1 7 ? 4.641 20.312 -3.117 1 96.69 7 PRO B O 1
ATOM 850 N N . PHE B 1 8 ? 5.395 20.031 -5.23 1 96.69 8 PHE B N 1
ATOM 851 C CA . PHE B 1 8 ? 5.863 21.406 -5.367 1 96.69 8 PHE B CA 1
ATOM 852 C C . PHE B 1 8 ? 4.723 22.391 -5.129 1 96.69 8 PHE B C 1
ATOM 854 O O . PHE B 1 8 ? 4.91 23.406 -4.465 1 96.69 8 PHE B O 1
ATOM 861 N N . SER B 1 9 ? 3.59 22.078 -5.621 1 96.38 9 SER B N 1
ATOM 862 C CA . SER B 1 9 ? 2.43 22.953 -5.465 1 96.38 9 SER B CA 1
ATOM 863 C C . SER B 1 9 ? 2.082 23.141 -3.99 1 96.38 9 SER B C 1
ATOM 865 O O . SER B 1 9 ? 1.731 24.25 -3.568 1 96.38 9 SER B O 1
ATOM 867 N N . TYR B 1 10 ? 2.23 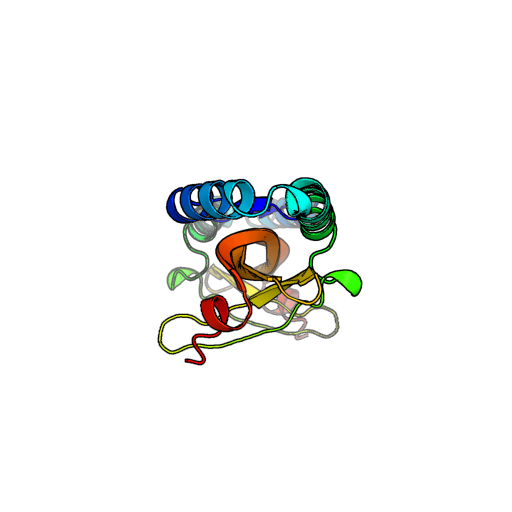22.062 -3.264 1 97.62 10 TYR B N 1
ATOM 868 C CA . TYR B 1 10 ? 1.96 22.172 -1.834 1 97.62 10 TYR B CA 1
ATOM 869 C C . TYR B 1 10 ? 3.053 22.969 -1.13 1 97.62 10 TYR B C 1
ATOM 871 O O . TYR B 1 10 ? 2.766 23.797 -0.26 1 97.62 10 TYR B O 1
ATOM 879 N N . GLU B 1 11 ? 4.254 22.656 -1.491 1 97.94 11 GLU B N 1
ATOM 880 C CA . GLU B 1 11 ? 5.371 23.344 -0.847 1 97.94 11 GLU B CA 1
ATOM 881 C C . GLU B 1 11 ? 5.254 24.859 -0.996 1 97.94 11 GLU B C 1
ATOM 883 O O . GLU B 1 11 ? 5.508 25.594 -0.046 1 97.94 11 GLU B O 1
ATOM 888 N N . GLU B 1 12 ? 4.836 25.297 -2.139 1 97.75 12 GLU B N 1
ATOM 889 C CA . GLU B 1 12 ? 4.656 26.719 -2.383 1 97.75 12 GLU B CA 1
ATOM 890 C C . GLU B 1 12 ? 3.537 27.297 -1.521 1 97.75 12 GLU B C 1
ATOM 892 O O . GLU B 1 12 ? 3.688 28.359 -0.931 1 97.75 12 GLU B O 1
ATOM 897 N N . LYS B 1 13 ? 2.518 26.578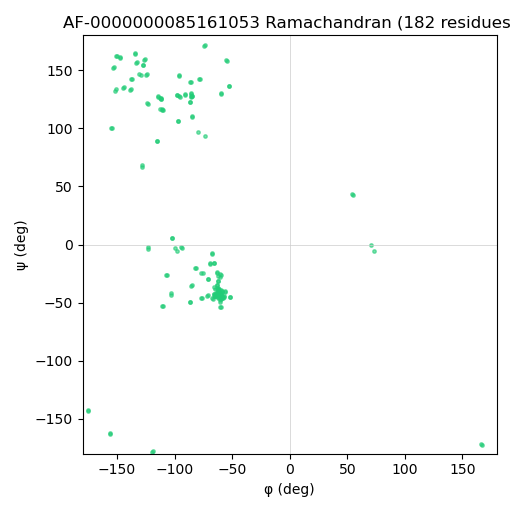 -1.479 1 97.56 13 LYS B N 1
ATOM 898 C CA . LYS B 1 13 ? 1.379 27.016 -0.674 1 97.56 13 LYS B CA 1
ATOM 899 C C . LYS B 1 13 ? 1.738 27.047 0.809 1 97.56 13 LYS B C 1
ATOM 901 O O . LYS B 1 13 ? 1.394 28.016 1.51 1 97.56 13 LYS B O 1
ATOM 906 N N . ALA B 1 14 ? 2.43 25.984 1.244 1 98.31 14 ALA B N 1
ATOM 907 C CA . ALA B 1 14 ? 2.814 25.891 2.65 1 98.31 14 ALA B CA 1
ATOM 908 C C . ALA B 1 14 ? 3.771 27.016 3.031 1 98.31 14 ALA B C 1
ATOM 910 O O . ALA B 1 14 ? 3.641 27.625 4.102 1 98.31 14 ALA B O 1
ATOM 911 N N . LYS B 1 15 ? 4.652 27.25 2.162 1 97.81 15 LYS B N 1
ATOM 912 C CA . LYS B 1 15 ? 5.609 28.328 2.402 1 97.81 15 LYS B CA 1
ATOM 913 C C . LYS B 1 15 ? 4.898 29.672 2.555 1 97.81 15 LYS B C 1
ATOM 915 O O . LYS B 1 15 ? 5.152 30.422 3.508 1 97.81 15 LYS B O 1
ATOM 920 N N . LYS B 1 16 ? 4.105 30.016 1.603 1 98.06 16 LYS B N 1
ATOM 921 C CA . LYS B 1 16 ? 3.354 31.266 1.639 1 98.06 16 LYS B CA 1
ATOM 922 C C . LYS B 1 16 ? 2.477 31.344 2.887 1 98.06 16 LYS B C 1
ATOM 924 O O . LYS B 1 16 ? 2.418 32.375 3.543 1 98.06 16 LYS B O 1
ATOM 929 N N . PHE B 1 17 ? 1.822 30.328 3.205 1 98.25 17 PHE B N 1
ATOM 930 C CA . PHE B 1 17 ? 0.926 30.234 4.352 1 98.25 17 PHE B CA 1
ATOM 931 C C . PHE B 1 17 ? 1.687 30.484 5.652 1 98.25 17 PHE B C 1
ATOM 933 O O . PHE B 1 17 ? 1.264 31.281 6.488 1 98.25 17 PHE B O 1
ATOM 940 N N . LEU B 1 18 ? 2.783 29.797 5.793 1 97.94 18 LEU B N 1
ATOM 941 C CA . LEU B 1 18 ? 3.545 29.875 7.035 1 97.94 18 LEU B CA 1
ATOM 942 C C . LEU B 1 18 ? 4.227 31.234 7.164 1 97.94 18 LEU B C 1
ATOM 944 O O . LEU B 1 18 ? 4.457 31.719 8.281 1 97.94 18 LEU B O 1
ATOM 948 N N . LYS B 1 19 ? 4.535 31.797 5.965 1 97.94 19 LYS B N 1
ATOM 949 C CA . LYS B 1 19 ? 5.047 33.156 5.996 1 97.94 19 LYS B CA 1
ATOM 950 C C . LYS B 1 19 ? 4.012 34.125 6.57 1 97.94 19 LYS B C 1
ATOM 952 O O . LYS B 1 19 ? 4.355 35.062 7.316 1 97.94 19 LYS B O 1
ATOM 957 N N . LYS B 1 20 ? 2.779 33.938 6.223 1 97.62 20 LYS B N 1
ATOM 958 C CA . LYS B 1 20 ? 1.679 34.75 6.684 1 97.62 20 LYS B CA 1
ATOM 959 C C . LYS B 1 20 ? 1.303 34.438 8.125 1 97.62 20 LYS B C 1
ATOM 961 O O . LYS B 1 20 ? 0.693 35.25 8.812 1 97.62 20 LYS B O 1
ATOM 966 N N . HIS B 1 21 ? 1.623 33.219 8.57 1 97.69 21 HIS B N 1
ATOM 967 C CA . HIS B 1 21 ? 1.289 32.75 9.906 1 97.69 21 HIS B CA 1
ATOM 968 C C . HIS B 1 21 ? 2.514 32.188 10.617 1 97.69 21 HIS B C 1
ATOM 970 O O . HIS B 1 21 ? 2.539 31 10.953 1 97.69 21 HIS B O 1
ATOM 976 N N . PRO B 1 22 ? 3.455 33 10.922 1 97.38 22 PRO B N 1
ATOM 977 C CA . PRO B 1 22 ? 4.707 32.531 11.516 1 97.38 22 PRO B CA 1
ATOM 978 C C . PRO B 1 22 ? 4.496 31.828 12.859 1 97.38 22 PRO B C 1
ATOM 980 O O . PRO B 1 22 ? 5.285 30.969 13.242 1 97.38 22 PRO B O 1
ATOM 983 N N . GLU B 1 23 ? 3.471 32.219 13.516 1 97.19 23 GLU B N 1
ATOM 984 C CA . GLU B 1 23 ? 3.166 31.641 14.82 1 97.19 23 GLU B CA 1
ATOM 985 C C . GLU B 1 23 ? 2.809 30.172 14.703 1 97.19 23 GLU B C 1
ATOM 987 O O . GLU B 1 23 ? 2.852 29.438 15.695 1 97.19 23 GLU B O 1
ATOM 992 N N . LEU B 1 24 ? 2.51 29.688 13.523 1 97.94 24 LEU B N 1
ATOM 993 C CA . LEU B 1 24 ? 2.031 28.328 13.312 1 97.94 24 LEU B CA 1
ATOM 994 C C . LEU B 1 24 ? 3.186 27.391 12.961 1 97.94 24 LEU B C 1
ATOM 996 O O . LEU B 1 24 ? 2.996 26.172 12.852 1 97.94 24 LEU B O 1
ATOM 1000 N N . GLN B 1 25 ? 4.359 27.906 12.859 1 97.69 25 GLN B N 1
ATOM 1001 C CA . GLN B 1 25 ? 5.488 27.125 12.375 1 97.69 25 GLN B CA 1
ATOM 1002 C C . GLN B 1 25 ? 5.754 25.922 13.273 1 97.69 25 GLN B C 1
ATOM 1004 O O . GLN B 1 25 ? 5.949 24.812 12.781 1 97.69 25 GLN B O 1
ATOM 1009 N N . LYS B 1 26 ? 5.746 26.172 14.523 1 97.62 26 LYS B N 1
ATOM 1010 C CA . LYS B 1 26 ? 6.02 25.078 15.469 1 97.62 26 LYS B CA 1
ATOM 1011 C C . LYS B 1 26 ? 4.902 24.047 15.445 1 97.62 26 LYS B C 1
ATOM 1013 O O . LYS B 1 26 ? 5.168 22.844 15.469 1 97.62 26 LYS B O 1
ATOM 1018 N N . GLN B 1 27 ? 3.723 24.5 15.484 1 98.06 27 GLN B N 1
ATOM 1019 C CA . GLN B 1 27 ? 2.586 23.594 15.445 1 98.06 27 GLN B CA 1
ATOM 1020 C C . GLN B 1 27 ? 2.586 22.766 14.156 1 98.06 27 GLN B C 1
ATOM 1022 O O . GLN B 1 27 ? 2.316 21.562 14.18 1 98.06 27 GLN B O 1
ATOM 1027 N N . TYR B 1 28 ? 2.877 23.438 13.07 1 98.38 28 TYR B N 1
ATOM 1028 C CA . TYR B 1 28 ? 2.963 22.781 11.773 1 98.38 28 TYR B CA 1
ATOM 1029 C C . TYR B 1 28 ? 4.012 21.672 11.797 1 98.38 28 TYR B C 1
ATOM 1031 O O . TYR B 1 28 ? 3.748 20.547 11.352 1 98.38 28 TYR B O 1
ATOM 1039 N N . ALA B 1 29 ? 5.172 21.938 12.344 1 98 29 ALA B N 1
ATOM 1040 C CA . ALA B 1 29 ? 6.254 20.969 12.445 1 98 29 ALA B CA 1
ATOM 1041 C C . ALA B 1 29 ? 5.84 19.766 13.305 1 98 29 ALA B C 1
ATOM 1043 O O . ALA B 1 29 ? 6.156 18.625 12.977 1 98 29 ALA B O 1
ATOM 1044 N N . LYS B 1 30 ? 5.207 20.062 14.344 1 97.75 30 LYS B N 1
ATOM 1045 C CA . LYS B 1 30 ? 4.738 19 15.227 1 97.75 30 LYS B CA 1
ATOM 1046 C C . LYS B 1 30 ? 3.742 18.094 14.508 1 97.75 30 LYS B C 1
ATOM 1048 O O . LYS B 1 30 ? 3.781 16.875 14.672 1 97.75 30 LYS B O 1
ATOM 1053 N N . VAL B 1 31 ? 2.828 18.688 13.789 1 97.88 31 VAL B N 1
ATOM 1054 C CA . VAL B 1 31 ? 1.838 17.922 13.031 1 97.88 31 VAL B CA 1
ATOM 1055 C C . VAL B 1 31 ? 2.545 16.984 12.055 1 97.88 31 VAL B C 1
ATOM 1057 O O . VAL B 1 31 ? 2.18 15.82 11.93 1 97.88 31 VAL B O 1
ATOM 1060 N N . LEU B 1 32 ? 3.553 17.5 11.328 1 97.62 32 LEU B N 1
ATOM 1061 C CA . LEU B 1 32 ? 4.305 16.688 10.383 1 97.62 32 LEU B CA 1
ATOM 1062 C C . LEU B 1 32 ? 4.965 15.508 11.086 1 97.62 32 LEU B C 1
ATOM 1064 O O . LEU B 1 32 ? 4.965 14.391 10.57 1 97.62 32 LEU B O 1
ATOM 1068 N N . GLU B 1 33 ? 5.5 15.742 12.281 1 96.88 33 GLU B N 1
ATOM 1069 C CA . GLU B 1 33 ? 6.133 14.688 13.055 1 96.88 33 GLU B CA 1
ATOM 1070 C C . GLU B 1 33 ? 5.121 13.625 13.469 1 96.88 33 GLU B C 1
ATOM 1072 O O . GLU B 1 33 ? 5.387 12.422 13.359 1 96.88 33 GLU B O 1
ATOM 1077 N N . LEU B 1 34 ? 4.012 14.086 13.914 1 96.5 34 LEU B N 1
ATOM 1078 C CA . LEU B 1 34 ? 2.969 13.18 14.383 1 96.5 34 LEU B CA 1
ATOM 1079 C C . LEU B 1 34 ? 2.426 12.336 13.234 1 96.5 34 LEU B C 1
ATOM 1081 O O . LEU B 1 34 ? 2.229 11.125 13.383 1 96.5 34 LEU B O 1
ATOM 1085 N N . ILE B 1 35 ? 2.197 12.969 12.055 1 96.38 35 ILE B N 1
ATOM 1086 C CA . ILE B 1 35 ? 1.601 12.273 10.914 1 96.38 35 ILE B CA 1
ATOM 1087 C C . ILE B 1 35 ? 2.557 11.195 10.406 1 96.38 35 ILE B C 1
ATOM 1089 O O . ILE B 1 35 ? 2.121 10.133 9.977 1 96.38 35 ILE B O 1
ATOM 1093 N N . GLU B 1 36 ? 3.811 11.516 10.469 1 94.12 36 GLU B N 1
ATOM 1094 C CA . GLU B 1 36 ? 4.824 10.562 10.023 1 94.12 36 GLU B CA 1
ATOM 1095 C C . GLU B 1 36 ? 4.805 9.297 10.875 1 94.12 36 GLU B C 1
ATOM 1097 O O . GLU B 1 36 ? 5.027 8.195 10.367 1 94.12 36 GLU B O 1
ATOM 1102 N N . ILE B 1 37 ? 4.516 9.492 12.125 1 91.56 37 ILE B N 1
ATOM 1103 C CA . ILE B 1 37 ? 4.539 8.391 13.078 1 91.56 37 ILE B CA 1
ATOM 1104 C C . ILE B 1 37 ? 3.189 7.676 13.078 1 91.56 37 ILE B C 1
ATOM 1106 O O . ILE B 1 37 ? 3.131 6.445 13 1 91.56 37 ILE B O 1
ATOM 1110 N N . ASN B 1 38 ? 2.137 8.43 13.188 1 93.25 38 ASN B N 1
ATOM 1111 C CA . ASN B 1 38 ? 0.781 7.891 13.242 1 93.25 38 ASN B CA 1
ATOM 1112 C C . ASN B 1 38 ? -0.245 8.906 12.75 1 93.25 38 ASN B C 1
ATOM 1114 O O . ASN B 1 38 ? -0.74 9.719 13.531 1 93.25 38 ASN B O 1
ATOM 1118 N N . PRO B 1 39 ? -0.648 8.727 11.523 1 94.69 39 PRO B N 1
ATOM 1119 C CA . PRO B 1 39 ? -1.612 9.695 10.992 1 94.69 39 PRO B CA 1
ATOM 1120 C C . PRO B 1 39 ? -2.975 9.609 11.68 1 94.69 39 PRO B C 1
ATOM 1122 O O . PRO B 1 39 ? -3.801 10.508 11.531 1 94.69 39 PRO B O 1
ATOM 1125 N N . TYR B 1 40 ? -3.193 8.609 12.523 1 93.88 40 TYR B N 1
ATOM 1126 C CA . TYR B 1 40 ? -4.492 8.406 13.156 1 93.88 40 TYR B CA 1
ATOM 1127 C C . TYR B 1 40 ? -4.477 8.898 14.602 1 93.88 40 TYR B C 1
ATOM 1129 O O . TYR B 1 40 ? -5.422 8.656 15.352 1 93.88 40 TYR B O 1
ATOM 1137 N N . HIS B 1 41 ? -3.412 9.469 14.914 1 95.12 41 HIS B N 1
ATOM 1138 C CA . HIS B 1 41 ? -3.379 10.039 16.25 1 95.12 41 HIS B CA 1
ATOM 1139 C C . HIS B 1 41 ? -4.57 10.961 16.5 1 95.12 41 HIS B C 1
ATOM 1141 O O . HIS B 1 41 ? -4.863 11.828 15.664 1 95.12 41 HIS B O 1
ATOM 1147 N N . PRO B 1 42 ? -5.203 10.891 17.625 1 95.69 42 PRO B N 1
ATOM 1148 C CA . PRO B 1 42 ? -6.441 11.633 17.859 1 95.69 42 PRO B CA 1
ATOM 1149 C C . PRO B 1 42 ? -6.254 13.141 17.781 1 95.69 42 PRO B C 1
ATOM 1151 O O . PRO B 1 42 ? -7.152 13.859 17.344 1 95.69 42 PRO B O 1
ATOM 1154 N N . SER B 1 43 ? -5.141 13.609 18.125 1 96.62 43 SER B N 1
ATOM 1155 C CA . SER B 1 43 ? -4.918 15.055 18.156 1 96.62 43 SER B CA 1
ATOM 1156 C C . SER B 1 43 ? -4.898 15.641 16.75 1 96.62 43 SER B C 1
ATOM 1158 O O . SER B 1 43 ? -5.035 16.859 16.578 1 96.62 43 SER B O 1
ATOM 1160 N N . LEU B 1 44 ? -4.742 14.828 15.828 1 97.75 44 LEU B N 1
ATOM 1161 C CA . LEU B 1 44 ? -4.684 15.297 14.445 1 97.75 44 LEU B CA 1
ATOM 1162 C C . LEU B 1 44 ? -6.086 15.523 13.891 1 97.75 44 LEU B C 1
ATOM 1164 O O . LEU B 1 44 ? -6.25 16.188 12.867 1 97.75 44 LEU B O 1
ATOM 1168 N N . ARG B 1 45 ? -7.043 14.906 14.531 1 96.69 45 ARG B N 1
ATOM 1169 C CA . ARG B 1 45 ? -8.43 15.055 14.109 1 96.69 45 ARG B CA 1
ATOM 1170 C C . ARG B 1 45 ? -8.602 14.688 12.641 1 96.69 45 ARG B C 1
ATOM 1172 O O . ARG B 1 45 ? -9.234 15.43 11.883 1 96.69 45 ARG B O 1
ATOM 1179 N N . LEU B 1 46 ? -7.98 13.656 12.281 1 96.75 46 LEU B N 1
ATOM 1180 C CA . LEU B 1 46 ? -8.055 13.164 10.906 1 96.75 46 LEU B CA 1
ATOM 1181 C C . LEU B 1 46 ? -9.492 12.836 10.523 1 96.75 46 LEU B C 1
ATOM 1183 O O . LEU B 1 46 ? -10.195 12.133 11.25 1 96.75 46 LEU B O 1
ATOM 1187 N N . HIS B 1 47 ? -9.969 13.352 9.367 1 95.44 47 HIS B N 1
A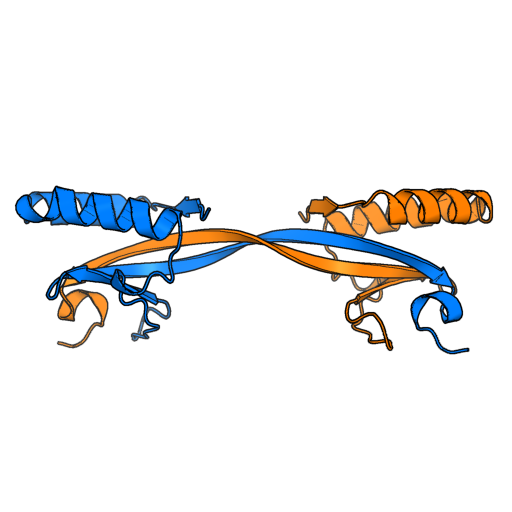TOM 1188 C CA . HIS B 1 47 ? -11.289 12.977 8.867 1 95.44 47 HIS B CA 1
ATOM 1189 C C . HIS B 1 47 ? -11.352 13.094 7.348 1 95.44 47 HIS B C 1
ATOM 1191 O O . HIS B 1 47 ? -10.641 13.906 6.754 1 95.44 47 HIS B O 1
ATOM 1197 N N . LYS B 1 48 ? -12.203 12.305 6.832 1 93.44 48 LYS B N 1
ATOM 1198 C CA . LYS B 1 48 ? -12.43 12.32 5.391 1 93.44 48 LYS B CA 1
ATOM 1199 C C . LYS B 1 48 ? -13.32 13.492 4.988 1 93.44 48 LYS B C 1
ATOM 1201 O O . LYS B 1 48 ? -14.242 13.852 5.723 1 93.44 48 LYS B O 1
ATOM 1206 N N . PHE B 1 49 ? -12.984 14.07 3.812 1 92.81 49 PHE B N 1
ATOM 1207 C CA . PHE B 1 49 ? -13.836 15.125 3.281 1 92.81 49 PHE B CA 1
ATOM 1208 C C . PHE B 1 49 ? -13.852 15.102 1.758 1 92.81 49 PHE B C 1
ATOM 1210 O O . PHE B 1 49 ? -13.023 14.422 1.139 1 92.81 49 PHE B O 1
ATOM 1217 N N . LYS B 1 50 ? -14.875 15.742 1.217 1 92.06 50 LYS B N 1
ATOM 1218 C CA . LYS B 1 50 ? -15.016 15.812 -0.234 1 92.06 50 LYS B CA 1
ATOM 1219 C C . LYS B 1 50 ? -15.477 17.203 -0.671 1 92.06 50 LYS B C 1
ATOM 1221 O O . LYS B 1 50 ? -16.344 17.797 -0.035 1 92.06 50 LYS B O 1
ATOM 1226 N N . THR B 1 51 ? -14.797 17.672 -1.661 1 92 51 THR B N 1
ATOM 1227 C CA . THR B 1 51 ? -15.227 18.875 -2.369 1 92 51 THR B CA 1
ATOM 1228 C C . THR B 1 51 ? -15.508 18.562 -3.838 1 92 51 THR B C 1
ATOM 1230 O O . THR B 1 51 ? -15.445 17.406 -4.254 1 92 51 THR B O 1
ATOM 1233 N N . ALA B 1 52 ? -15.867 19.625 -4.562 1 89.56 52 ALA B N 1
ATOM 1234 C CA . ALA B 1 52 ? -16.125 19.438 -5.988 1 89.56 52 ALA B CA 1
ATOM 1235 C C . ALA B 1 52 ? -14.891 18.922 -6.711 1 89.56 52 ALA B C 1
ATOM 1237 O O . ALA B 1 52 ? -15 18.172 -7.691 1 89.56 52 ALA B O 1
ATOM 1238 N N . ASN B 1 53 ? -13.711 19.188 -6.176 1 87.62 53 ASN B N 1
ATOM 1239 C CA . ASN B 1 53 ? -12.484 18.922 -6.922 1 87.62 53 ASN B CA 1
ATOM 1240 C C . ASN B 1 53 ? -11.555 17.984 -6.156 1 87.62 53 ASN B C 1
ATOM 1242 O O . ASN B 1 53 ? -10.438 17.719 -6.594 1 87.62 53 ASN B O 1
ATOM 1246 N N . PHE B 1 54 ? -12 17.672 -4.98 1 88.69 54 PHE B N 1
ATOM 1247 C CA . PHE B 1 54 ? -11.07 16.875 -4.188 1 88.69 54 PHE B CA 1
ATOM 1248 C C . PHE B 1 54 ? -11.82 15.969 -3.217 1 88.69 54 PHE B C 1
ATOM 1250 O O . PHE B 1 54 ? -12.828 16.375 -2.633 1 88.69 54 PHE B O 1
ATOM 1257 N N . GLU B 1 55 ? -11.398 14.664 -3.166 1 92.62 55 GLU B N 1
ATOM 1258 C CA . GLU B 1 55 ? -11.812 13.734 -2.117 1 92.62 55 GLU B CA 1
ATOM 1259 C C . GLU B 1 55 ? -10.602 13.133 -1.406 1 92.62 55 GLU B C 1
ATOM 1261 O O . GLU B 1 55 ? -9.719 12.555 -2.047 1 92.62 55 GLU B O 1
ATOM 1266 N N . GLY B 1 56 ? -10.523 13.328 -0.086 1 94.06 56 GLY B N 1
ATOM 1267 C CA . GLY B 1 56 ? -9.398 12.859 0.712 1 94.06 56 GLY B CA 1
ATOM 1268 C C . GLY B 1 56 ? -9.586 13.102 2.199 1 94.06 56 GLY B C 1
ATOM 1269 O O . GLY B 1 56 ? -10.672 12.891 2.736 1 94.06 56 GLY B O 1
ATOM 1270 N N . TYR B 1 57 ? -8.461 13.445 2.846 1 96.19 57 TYR B N 1
ATOM 1271 C CA . TYR B 1 57 ? -8.492 13.594 4.297 1 96.19 57 TYR B CA 1
ATOM 1272 C C . TYR B 1 57 ? -7.969 14.961 4.719 1 96.19 57 TYR B C 1
ATOM 1274 O O . TYR B 1 57 ? -7.328 15.656 3.928 1 96.19 57 TYR B O 1
ATOM 1282 N N . SER B 1 58 ? -8.32 15.297 5.848 1 96.44 58 SER B N 1
ATOM 1283 C CA . SER B 1 58 ? -7.836 16.531 6.461 1 96.44 58 SER B CA 1
ATOM 1284 C C . SER B 1 58 ? -7.312 16.281 7.871 1 96.44 58 SER B C 1
ATOM 1286 O O . SER B 1 58 ? -7.824 15.414 8.586 1 96.44 58 SER B O 1
ATOM 1288 N N . VAL B 1 59 ? -6.285 17.031 8.266 1 98.06 59 VAL B N 1
ATOM 1289 C CA . VAL B 1 59 ? -5.793 17.031 9.641 1 98.06 59 VAL B CA 1
ATOM 1290 C C . VAL B 1 59 ? -5.727 18.469 10.164 1 98.06 59 VAL B C 1
ATOM 1292 O O . VAL B 1 59 ? -5.539 19.406 9.391 1 98.06 59 VAL B O 1
ATOM 1295 N N . ALA B 1 60 ? -5.812 18.594 11.469 1 98 60 ALA B N 1
ATOM 1296 C CA . ALA B 1 60 ? -5.836 19.906 12.094 1 98 60 ALA B CA 1
ATOM 1297 C C . ALA B 1 60 ? -4.426 20.375 12.453 1 98 60 ALA B C 1
ATOM 1299 O O . ALA B 1 60 ? -3.625 19.594 12.969 1 98 60 ALA B O 1
ATOM 1300 N N . ILE B 1 61 ? -4.117 21.578 12.031 1 98.12 61 ILE B N 1
ATOM 1301 C CA . ILE B 1 61 ? -2.975 22.234 12.664 1 98.12 61 ILE B CA 1
ATOM 1302 C C . ILE B 1 61 ? -3.377 22.75 14.039 1 98.12 61 ILE B C 1
ATOM 1304 O O . ILE B 1 61 ? -2.658 22.562 15.023 1 98.12 61 ILE B O 1
ATOM 1308 N N . ASN B 1 62 ? -4.469 23.375 14.109 1 96.25 62 ASN B N 1
ATOM 1309 C CA . ASN B 1 62 ? -5.215 23.812 15.281 1 96.25 62 ASN B CA 1
ATOM 1310 C C . ASN B 1 62 ? -6.695 24 14.969 1 96.25 62 ASN B C 1
ATOM 1312 O O . ASN B 1 62 ? -7.199 23.469 13.984 1 96.25 62 ASN B O 1
ATOM 1316 N N . ILE B 1 63 ? -7.336 24.719 15.852 1 95.25 63 ILE B N 1
ATOM 1317 C CA . ILE B 1 63 ? -8.789 24.828 15.727 1 95.25 63 ILE B CA 1
ATOM 1318 C C . ILE B 1 63 ? -9.141 25.531 14.422 1 95.25 63 ILE B C 1
ATOM 1320 O O . ILE B 1 63 ? -10.164 25.219 13.797 1 95.25 63 ILE B O 1
ATOM 1324 N N . SER B 1 64 ? -8.328 26.312 13.828 1 96.81 64 SER B N 1
ATOM 1325 C CA . SER B 1 64 ? -8.688 27.203 12.727 1 96.81 64 SER B CA 1
ATOM 1326 C C . SER B 1 64 ? -8.125 26.703 11.406 1 96.81 64 SER B C 1
ATOM 1328 O O . SER B 1 64 ? -8.656 27.031 10.336 1 96.81 64 SER B O 1
ATOM 1330 N N . TYR B 1 65 ? -7.062 25.969 11.453 1 98.12 65 TYR B N 1
ATOM 1331 C CA . TYR B 1 65 ? -6.328 25.688 10.219 1 98.12 65 TYR B CA 1
ATOM 1332 C C . TYR B 1 65 ? -6.184 24.188 10 1 98.12 65 TYR B C 1
ATOM 1334 O O . TYR B 1 65 ? -6.035 23.438 10.953 1 98.12 65 TYR B O 1
ATOM 1342 N N . ARG B 1 66 ? -6.203 23.797 8.688 1 97.5 66 ARG B N 1
ATOM 1343 C CA . ARG B 1 66 ? -6.176 22.406 8.281 1 97.5 66 ARG B CA 1
ATOM 1344 C C . ARG B 1 66 ? -5.156 22.172 7.168 1 97.5 66 ARG B C 1
ATOM 1346 O O . ARG B 1 66 ? -4.789 23.109 6.453 1 97.5 66 ARG B O 1
ATOM 1353 N N . ILE B 1 67 ? -4.719 20.984 7.059 1 98.5 67 ILE B N 1
ATOM 1354 C CA . ILE B 1 67 ? -3.971 20.469 5.914 1 98.5 67 ILE B CA 1
ATOM 1355 C C . ILE B 1 67 ? -4.785 19.391 5.199 1 98.5 67 ILE B C 1
ATOM 1357 O O . ILE B 1 67 ? -5.27 18.453 5.832 1 98.5 67 ILE B O 1
ATOM 1361 N N . ALA B 1 68 ? -4.98 19.5 3.9 1 97.88 68 ALA B N 1
ATOM 1362 C CA . ALA B 1 68 ? -5.57 18.453 3.082 1 97.88 68 ALA B CA 1
ATOM 1363 C C . ALA B 1 68 ? -4.516 17.438 2.637 1 97.88 68 ALA B C 1
ATOM 1365 O O . ALA B 1 68 ? -3.465 17.828 2.115 1 97.88 68 ALA B O 1
ATOM 1366 N N . ILE B 1 69 ? -4.797 16.172 2.889 1 97.5 69 ILE B N 1
ATOM 1367 C CA . ILE B 1 69 ? -3.842 15.133 2.545 1 97.5 69 ILE B CA 1
ATOM 1368 C C . ILE B 1 69 ? -4.566 13.977 1.856 1 97.5 69 ILE B C 1
ATOM 1370 O O . ILE B 1 69 ? -5.797 13.93 1.84 1 97.5 69 ILE B O 1
ATOM 1374 N N . ASP B 1 70 ? -3.758 13.117 1.215 1 94.62 70 ASP B N 1
ATOM 1375 C CA . ASP B 1 70 ? -4.285 11.875 0.665 1 94.62 70 ASP B CA 1
ATOM 1376 C C . ASP B 1 70 ? -3.336 10.703 0.934 1 94.62 70 ASP B C 1
ATOM 1378 O O . ASP B 1 70 ? -2.119 10.891 0.999 1 94.62 70 ASP B O 1
ATOM 1382 N N . PHE B 1 71 ? -3.904 9.555 1.206 1 90.62 71 PHE B N 1
ATOM 1383 C CA . PHE B 1 71 ? -3.135 8.328 1.386 1 90.62 71 PHE B CA 1
ATOM 1384 C C . PHE B 1 71 ? -2.9 7.637 0.049 1 90.62 71 PHE B C 1
ATOM 1386 O O . PHE B 1 71 ? -3.836 7.441 -0.73 1 90.62 71 PHE B O 1
ATOM 1393 N N . LEU B 1 72 ? -1.593 7.473 -0.168 1 83.44 72 LEU B N 1
ATOM 1394 C CA . LEU B 1 72 ? -1.241 6.727 -1.372 1 83.44 72 LEU B CA 1
ATOM 1395 C C . LEU B 1 72 ? -0.622 5.379 -1.015 1 83.44 72 LEU B C 1
ATOM 1397 O O . LEU B 1 72 ? 0.236 5.301 -0.132 1 83.44 72 LEU B O 1
ATOM 1401 N N . VAL B 1 73 ? -1.201 4.418 -1.539 1 72.75 73 VAL B N 1
ATOM 1402 C CA . VAL B 1 73 ? -0.584 3.104 -1.408 1 72.75 73 VAL B CA 1
ATOM 1403 C C . VAL B 1 73 ? 0.467 2.914 -2.5 1 72.75 73 VAL B C 1
ATOM 1405 O O . VAL B 1 73 ? 0.151 2.973 -3.691 1 72.75 73 VAL B O 1
ATOM 1408 N N . THR B 1 74 ? 1.786 2.896 -2.111 1 66.69 74 THR B N 1
ATOM 1409 C CA . THR B 1 74 ? 2.814 2.875 -3.145 1 66.69 74 THR B CA 1
ATOM 1410 C C . THR B 1 74 ? 3.404 1.475 -3.289 1 66.69 74 THR B C 1
ATOM 1412 O O . THR B 1 74 ? 3.844 1.09 -4.375 1 66.69 74 THR B O 1
ATOM 1415 N N . GLU B 1 75 ? 3.652 0.888 -2.168 1 64.94 75 GLU B N 1
ATOM 1416 C CA . GLU B 1 75 ? 4.309 -0.401 -2.365 1 64.94 75 GLU B CA 1
ATOM 1417 C C . GLU B 1 75 ? 3.387 -1.556 -1.983 1 64.94 75 GLU B C 1
ATOM 1419 O O . GLU B 1 75 ? 2.75 -1.524 -0.929 1 64.94 75 GLU B O 1
ATOM 1424 N N . HIS B 1 76 ? 3.154 -2.271 -3.098 1 76.25 76 HIS B N 1
ATOM 1425 C CA . HIS B 1 76 ? 2.438 -3.527 -2.908 1 76.25 76 HIS B CA 1
ATOM 1426 C C . HIS B 1 76 ? 3.4 -4.707 -2.842 1 76.25 76 HIS B C 1
ATOM 1428 O O . HIS B 1 76 ? 4.277 -4.848 -3.697 1 76.25 76 HIS B O 1
ATOM 1434 N N . GLU B 1 77 ? 3.512 -5.141 -1.621 1 87.19 77 GLU B N 1
ATOM 1435 C CA . GLU B 1 77 ? 4.281 -6.375 -1.477 1 87.19 77 GLU B CA 1
ATOM 1436 C C . GLU B 1 77 ? 3.4 -7.602 -1.679 1 87.19 77 GLU B C 1
ATOM 1438 O O . GLU B 1 77 ? 2.219 -7.59 -1.325 1 87.19 77 GLU B O 1
ATOM 1443 N N . ILE B 1 78 ? 4.031 -8.594 -2.396 1 94.31 78 ILE B N 1
ATOM 1444 C CA . ILE B 1 78 ? 3.373 -9.891 -2.543 1 94.31 78 ILE B CA 1
ATOM 1445 C C . ILE B 1 78 ? 4.133 -10.945 -1.743 1 94.31 78 ILE B C 1
ATOM 1447 O O . ILE B 1 78 ? 5.32 -11.18 -1.979 1 94.31 78 ILE B O 1
ATOM 1451 N N . VAL B 1 79 ? 3.533 -11.516 -0.729 1 95.81 79 VAL B N 1
ATOM 1452 C CA . VAL B 1 79 ? 4.152 -12.555 0.085 1 95.81 79 VAL B CA 1
ATOM 1453 C C . VAL B 1 79 ? 3.727 -13.938 -0.42 1 95.81 79 VAL B C 1
ATOM 1455 O O . VAL B 1 79 ? 2.541 -14.172 -0.665 1 95.81 79 VAL B O 1
ATOM 1458 N N . PHE B 1 80 ? 4.75 -14.766 -0.679 1 97.5 80 PHE B N 1
ATOM 1459 C CA . PHE B 1 80 ? 4.504 -16.125 -1.12 1 97.5 80 PHE B CA 1
ATOM 1460 C C . PHE B 1 80 ? 4.289 -17.062 0.073 1 97.5 80 PHE B C 1
ATOM 1462 O O . PHE B 1 80 ? 5.105 -17.094 0.997 1 97.5 80 PHE B O 1
ATOM 1469 N N . ILE B 1 81 ? 3.166 -17.859 0.026 1 96.56 81 ILE B N 1
ATOM 1470 C CA . ILE B 1 81 ? 2.709 -18.562 1.218 1 96.56 81 ILE B CA 1
ATOM 1471 C C . ILE B 1 81 ? 2.941 -20.062 1.05 1 96.56 81 ILE B C 1
ATOM 1473 O O . ILE B 1 81 ? 3.473 -20.719 1.947 1 96.56 81 ILE B O 1
ATOM 1477 N N . ASN B 1 82 ? 2.469 -20.609 0.007 1 96.62 82 ASN B N 1
ATOM 1478 C CA . ASN B 1 82 ? 2.512 -22.047 -0.252 1 96.62 82 ASN B CA 1
ATOM 1479 C C . ASN B 1 82 ? 2.57 -22.344 -1.747 1 96.62 82 ASN B C 1
ATOM 1481 O O . ASN B 1 82 ? 2.303 -21.469 -2.57 1 96.62 82 ASN B O 1
ATOM 1485 N N . ILE B 1 83 ? 2.988 -23.578 -2.084 1 98.19 83 ILE B N 1
ATOM 1486 C CA . ILE B 1 83 ? 3.082 -24.031 -3.465 1 98.19 83 ILE B CA 1
ATOM 1487 C C . ILE B 1 83 ? 2.701 -25.516 -3.541 1 98.19 83 ILE B C 1
ATOM 1489 O O . ILE B 1 83 ? 3.074 -26.297 -2.668 1 98.19 83 ILE B O 1
ATOM 1493 N N . GLY B 1 84 ? 1.933 -25.906 -4.465 1 96.94 84 GLY B N 1
ATOM 1494 C CA . GLY B 1 84 ? 1.524 -27.297 -4.605 1 96.94 84 GLY B CA 1
ATOM 1495 C C . GLY B 1 84 ? 0.362 -27.469 -5.566 1 96.94 84 GLY B C 1
ATOM 1496 O O . GLY B 1 84 ? 0.085 -26.594 -6.391 1 96.94 84 GLY B O 1
ATOM 1497 N N . ASP B 1 85 ? -0.167 -28.672 -5.605 1 95.62 85 ASP B N 1
ATOM 1498 C CA . ASP B 1 85 ? -1.326 -28.922 -6.457 1 95.62 85 ASP B CA 1
ATOM 1499 C C . ASP B 1 85 ? -2.592 -28.328 -5.855 1 95.62 85 ASP B C 1
ATOM 1501 O O . ASP B 1 85 ? -2.562 -27.781 -4.746 1 95.62 85 ASP B O 1
ATOM 1505 N N . HIS B 1 86 ? -3.689 -28.312 -6.59 1 92.06 86 HIS B N 1
ATOM 1506 C CA . HIS B 1 86 ? -4.961 -27.703 -6.199 1 92.06 86 HIS B CA 1
ATOM 1507 C C . HIS B 1 86 ? -5.398 -28.203 -4.82 1 92.06 86 HIS B C 1
ATOM 1509 O O . HIS B 1 86 ? -5.816 -27.391 -3.98 1 92.06 86 HIS B O 1
ATOM 1515 N N . LYS B 1 87 ? -5.281 -29.484 -4.656 1 90.31 87 LYS B N 1
ATOM 1516 C CA . LYS B 1 87 ? -5.707 -30.062 -3.389 1 90.31 87 LYS B CA 1
ATOM 1517 C C . LYS B 1 87 ? -4.887 -29.516 -2.227 1 90.31 87 LYS B C 1
ATOM 1519 O O . LYS B 1 87 ? -5.434 -29.219 -1.159 1 90.31 87 LYS B O 1
ATOM 1524 N N . GLU B 1 88 ? -3.652 -29.453 -2.393 1 91.5 88 GLU B N 1
ATOM 1525 C CA . GLU B 1 88 ? -2.74 -28.953 -1.366 1 91.5 88 GLU B CA 1
ATOM 1526 C C . GLU B 1 88 ? -3.012 -27.5 -1.044 1 91.5 88 GLU B C 1
ATOM 1528 O O . GLU B 1 88 ? -2.928 -27.078 0.115 1 91.5 88 GLU B O 1
ATOM 1533 N N . ILE B 1 89 ? -3.344 -26.625 -1.985 1 92.5 89 ILE B N 1
ATOM 1534 C CA . ILE B 1 89 ? -3.463 -25.188 -1.817 1 92.5 89 ILE B CA 1
ATOM 1535 C C . ILE B 1 89 ? -4.859 -24.844 -1.301 1 92.5 89 ILE B C 1
ATOM 1537 O O . ILE B 1 89 ? -5.004 -24.016 -0.405 1 92.5 89 ILE B O 1
ATOM 1541 N N . TYR B 1 90 ? -5.828 -25.5 -1.67 1 89.62 90 TYR B N 1
ATOM 1542 C CA . TYR B 1 90 ? -7.195 -25.109 -1.336 1 89.62 90 TYR B CA 1
ATOM 1543 C C . TYR B 1 90 ? -7.715 -25.922 -0.158 1 89.62 90 TYR B C 1
ATOM 1545 O O . TYR B 1 90 ? -8.75 -25.594 0.427 1 89.62 90 TYR B O 1
ATOM 1553 N N . GLY B 1 91 ? -6.879 -26.828 0.281 1 76.25 91 GLY B N 1
ATOM 1554 C CA . GLY B 1 91 ? -7.301 -27.656 1.407 1 76.25 91 GLY B CA 1
ATOM 1555 C C . GLY B 1 91 ? -8.391 -28.641 1.05 1 76.25 91 GLY B C 1
ATOM 1556 O O . GLY B 1 91 ? -9.07 -29.172 1.933 1 76.25 91 GLY B O 1
ATOM 1557 N N . LYS B 1 92 ? -8.914 -28.75 -0.14 1 64.06 92 LYS B N 1
ATOM 1558 C CA . LYS B 1 92 ? -9.984 -29.719 -0.378 1 64.06 92 LYS B CA 1
ATOM 1559 C C . LYS B 1 92 ? -9.43 -31.125 -0.562 1 64.06 92 LYS B C 1
ATOM 1561 O O . LYS B 1 92 ? -8.562 -31.344 -1.408 1 64.06 92 LYS B O 1
ATOM 1566 N N . LYS B 1 93 ? -9.414 -32.031 0.631 1 49.41 93 LYS B N 1
ATOM 1567 C CA . LYS B 1 93 ? -9.352 -33.469 0.526 1 49.41 93 LYS B CA 1
ATOM 1568 C C . LYS B 1 93 ? -10.586 -34.031 -0.176 1 49.41 93 LYS B C 1
ATOM 1570 O O . LYS B 1 93 ? -11.68 -33.5 -0.042 1 49.41 93 LYS B O 1
#